Protein AF-A0A4Q5GC17-F1 (afdb_monomer)

Solvent-accessible surface area (backbone atoms only — not comparable to full-atom values): 11900 Å² total; per-residue (Å²): 112,70,69,60,54,42,48,73,67,64,61,40,62,66,46,76,54,94,92,36,83,40,68,47,68,65,35,50,50,54,40,53,71,74,46,58,78,78,72,56,74,64,55,50,61,68,43,43,64,59,56,69,49,30,40,41,58,64,55,50,9,60,47,47,64,52,49,57,68,58,42,52,55,47,56,71,29,81,92,48,32,84,40,61,46,78,46,74,57,70,86,38,70,27,33,32,49,64,24,53,48,48,44,46,74,74,45,90,86,61,56,71,25,78,70,68,78,35,68,57,52,74,68,38,83,51,59,68,59,34,51,51,46,38,54,51,32,71,74,65,73,43,70,88,76,51,57,56,82,66,28,30,26,61,67,54,50,14,60,75,69,72,45,54,53,69,57,49,50,56,39,46,77,68,61,64,37,59,74,47,77,60,86,97,42,68,34,32,40,32,68,50,44,52,56,43,49,52,54,52,53,52,58,58,73,77,108

Mean predicted aligned error: 12.24 Å

Nearest PDB structures (foldseek):
  2zhh-assembly1_A-2  TM=7.748E-01  e=1.350E-01  Escherichia coli K-12
  1r22-assembly1_B  TM=4.562E-01  e=2.491E-01  Synechococcus elongatus PCC 7942 = FACHB-805
  6cda-assembly1_A-2  TM=4.725E-01  e=3.825E-01  Staphylococcus aureus
  6cdb-assembly1_A  TM=4.680E-01  e=4.596E-01  Staphylococcus aureus
  2m30-assembly1_A  TM=4.559E-01  e=8.479E-01  Staphylococcus aureus

Structure (mmCIF, N/CA/C/O backbone):
data_AF-A0A4Q5GC17-F1
#
_entry.id   AF-A0A4Q5GC17-F1
#
loop_
_atom_site.group_PDB
_atom_site.id
_atom_site.type_symbol
_atom_site.label_atom_id
_atom_site.label_alt_id
_atom_site.label_comp_id
_atom_site.label_asym_id
_atom_site.label_entity_id
_atom_site.label_seq_id
_atom_site.pdbx_PDB_ins_code
_atom_site.Cartn_x
_atom_site.Cartn_y
_atom_site.Cartn_z
_atom_site.occupancy
_atom_site.B_iso_or_equiv
_atom_site.auth_seq_id
_atom_site.auth_comp_id
_atom_site.auth_asym_id
_atom_site.auth_atom_id
_atom_site.pdbx_PDB_model_num
ATOM 1 N N . TYR A 1 1 ? 5.614 10.300 22.599 1.00 58.38 1 TYR A N 1
ATOM 2 C CA . TYR A 1 1 ? 4.345 11.054 22.656 1.00 58.38 1 TYR A CA 1
ATOM 3 C C . TYR A 1 1 ? 3.173 10.197 23.138 1.00 58.38 1 TYR A C 1
ATOM 5 O O . TYR A 1 1 ? 2.624 10.509 24.181 1.00 58.38 1 TYR A O 1
ATOM 13 N N . LEU A 1 2 ? 2.895 9.044 22.521 1.00 68.81 2 LEU A N 1
ATOM 14 C CA . LEU A 1 2 ? 1.735 8.189 22.832 1.00 68.81 2 LEU A CA 1
ATOM 15 C C . LEU A 1 2 ? 1.511 7.799 24.316 1.00 68.81 2 LEU A C 1
ATOM 17 O O . LEU A 1 2 ? 0.394 7.891 24.810 1.00 68.81 2 LEU A O 1
ATOM 21 N N . VAL A 1 3 ? 2.552 7.368 25.042 1.00 70.50 3 VAL A N 1
ATOM 22 C CA . VAL A 1 3 ? 2.417 6.948 26.458 1.00 70.50 3 VAL A CA 1
ATOM 23 C C . VAL A 1 3 ? 2.031 8.124 27.362 1.00 70.50 3 VAL A C 1
ATOM 25 O O . VAL A 1 3 ? 1.212 7.971 28.264 1.00 70.50 3 VAL A O 1
ATOM 28 N N . TYR A 1 4 ? 2.563 9.317 27.084 1.00 72.88 4 TYR A N 1
ATOM 29 C CA . TYR A 1 4 ? 2.205 10.532 27.816 1.00 72.88 4 TYR A CA 1
ATOM 30 C C . TYR A 1 4 ? 0.756 10.954 27.549 1.00 72.88 4 TYR A C 1
ATOM 32 O O . TYR A 1 4 ? 0.091 11.417 28.472 1.00 72.88 4 TYR A O 1
ATOM 40 N N . ASP A 1 5 ? 0.239 10.737 26.335 1.00 78.88 5 ASP A N 1
ATOM 41 C CA . ASP A 1 5 ? -1.164 11.023 26.007 1.00 78.88 5 ASP A CA 1
ATOM 42 C C . ASP A 1 5 ? -2.132 10.102 26.762 1.00 78.88 5 ASP A C 1
ATOM 44 O O . ASP A 1 5 ? -3.177 10.554 27.229 1.00 78.88 5 ASP A O 1
ATOM 48 N N . LEU A 1 6 ? -1.781 8.822 26.924 1.00 76.56 6 LEU A N 1
ATOM 49 C CA . LEU A 1 6 ? -2.577 7.856 27.692 1.00 76.56 6 LEU A CA 1
ATOM 50 C C . LEU A 1 6 ? -2.613 8.210 29.185 1.00 76.56 6 LEU A C 1
ATOM 52 O O . LEU A 1 6 ? -3.671 8.153 29.814 1.00 76.56 6 LEU A O 1
ATOM 56 N N .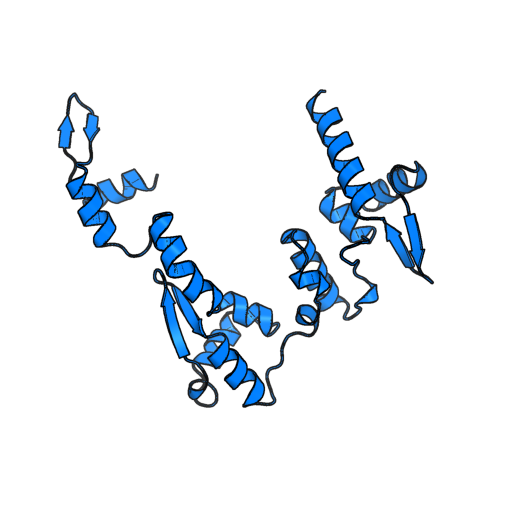 LEU A 1 7 ? -1.473 8.643 29.729 1.00 73.69 7 LEU A N 1
ATOM 57 C CA . LEU A 1 7 ? -1.367 9.131 31.105 1.00 73.69 7 LEU A CA 1
ATOM 58 C C . LEU A 1 7 ? -2.128 10.445 31.313 1.00 73.69 7 LEU A C 1
ATOM 60 O O . LEU A 1 7 ? -2.802 10.600 32.324 1.00 73.69 7 LEU A O 1
ATOM 64 N N . LYS A 1 8 ? -2.079 11.377 30.351 1.00 74.81 8 LYS A N 1
ATOM 65 C CA . LYS A 1 8 ? -2.829 12.644 30.412 1.00 74.81 8 LYS A CA 1
ATOM 66 C C . LYS A 1 8 ? -4.344 12.424 30.397 1.00 74.81 8 LYS A C 1
ATOM 68 O O . LYS A 1 8 ? -5.082 13.216 30.971 1.00 74.81 8 LYS A O 1
ATOM 73 N N . LYS A 1 9 ? -4.805 11.350 29.751 1.00 80.81 9 LYS A N 1
ATOM 74 C CA . LYS A 1 9 ? -6.213 10.933 29.727 1.00 80.81 9 LYS A CA 1
ATOM 75 C C . LYS A 1 9 ? -6.633 10.117 30.960 1.00 80.81 9 LYS A C 1
ATOM 77 O O . LYS A 1 9 ? -7.751 9.614 30.964 1.00 80.81 9 LYS A O 1
ATOM 82 N N . ASN A 1 10 ? -5.764 9.962 31.969 1.00 68.25 10 ASN A N 1
ATOM 83 C CA . ASN A 1 10 ? -5.989 9.148 33.173 1.00 68.25 10 ASN A CA 1
ATOM 84 C C . ASN A 1 10 ? -6.462 7.712 32.871 1.00 68.25 10 ASN A C 1
ATOM 86 O O . ASN A 1 10 ? -7.218 7.125 33.636 1.00 68.25 10 ASN A O 1
ATOM 90 N N . GLN A 1 11 ? -6.021 7.132 31.749 1.00 73.88 11 GLN A N 1
ATOM 91 C CA . GLN A 1 11 ? -6.415 5.771 31.363 1.00 73.88 11 GLN A CA 1
ATOM 92 C C . GLN A 1 11 ? -5.598 4.679 32.070 1.00 73.88 11 GLN A C 1
ATOM 94 O O . GLN A 1 11 ? -5.931 3.503 31.963 1.00 73.88 11 GLN A O 1
ATOM 99 N N . MET A 1 12 ? -4.521 5.063 32.757 1.00 81.00 12 MET A N 1
AT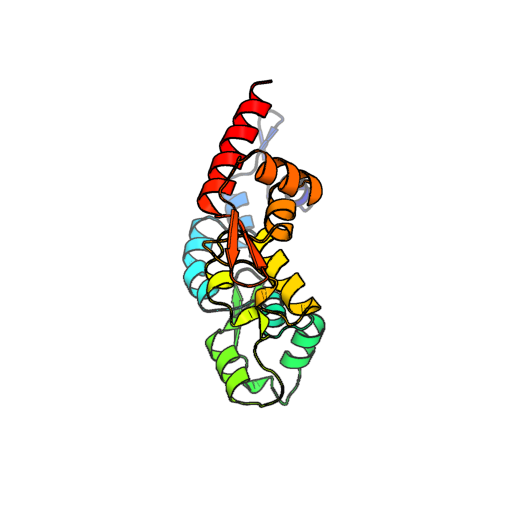OM 100 C CA . MET A 1 12 ? -3.663 4.187 33.550 1.00 81.00 12 MET A CA 1
ATOM 101 C C . MET A 1 12 ? -3.314 4.899 34.852 1.00 81.00 12 MET A C 1
ATOM 103 O O . MET A 1 12 ? -2.818 6.027 34.827 1.00 81.00 12 MET A O 1
ATOM 107 N N . GLU A 1 13 ? -3.530 4.227 35.978 1.00 81.69 13 GLU A N 1
ATOM 108 C CA . GLU A 1 13 ? -3.031 4.681 37.271 1.00 81.69 13 GLU A CA 1
ATOM 109 C C . GLU A 1 13 ? -1.504 4.695 37.251 1.00 81.69 13 GLU A C 1
ATOM 111 O O . GLU A 1 13 ? -0.867 3.727 36.820 1.00 81.69 13 GLU A O 1
ATOM 116 N N . ALA A 1 14 ? -0.926 5.804 37.703 1.00 84.00 14 ALA A N 1
ATOM 117 C CA . ALA A 1 14 ? 0.508 5.989 37.810 1.00 84.00 14 ALA A CA 1
ATOM 118 C C . ALA A 1 14 ? 0.869 6.359 39.248 1.00 84.00 14 ALA A C 1
ATOM 120 O O . ALA A 1 14 ? 0.207 7.183 39.874 1.00 84.00 14 ALA A O 1
ATOM 121 N N . VAL A 1 15 ? 1.951 5.771 39.745 1.00 86.75 15 VAL A N 1
ATOM 122 C CA . VAL A 1 15 ? 2.496 6.008 41.082 1.00 86.75 15 VAL A CA 1
ATOM 123 C C . VAL A 1 15 ? 3.786 6.805 40.939 1.00 86.75 15 VAL A C 1
ATOM 125 O O . VAL A 1 15 ? 4.563 6.577 40.010 1.00 86.75 15 VAL A O 1
ATOM 128 N N . ILE A 1 16 ? 4.024 7.756 41.837 1.00 86.12 16 ILE A N 1
ATOM 129 C CA . ILE A 1 16 ? 5.292 8.485 41.894 1.00 86.12 16 ILE A CA 1
ATOM 130 C C . ILE A 1 16 ? 6.208 7.749 42.871 1.00 86.12 16 ILE A C 1
ATOM 132 O O . ILE A 1 16 ? 5.862 7.597 44.038 1.00 86.12 16 ILE A O 1
ATOM 136 N N . VAL A 1 17 ? 7.364 7.296 42.388 1.00 86.44 17 VAL A N 1
ATOM 137 C CA . VAL A 1 17 ? 8.414 6.657 43.193 1.00 86.44 17 VAL A CA 1
ATOM 138 C C . VAL A 1 17 ? 9.726 7.366 42.880 1.00 86.44 17 VAL A C 1
ATOM 140 O O . VAL A 1 17 ? 10.094 7.474 41.709 1.00 86.44 17 VAL A O 1
ATOM 143 N N . ASP A 1 18 ? 10.395 7.892 43.906 1.00 84.56 18 ASP A N 1
ATOM 144 C CA . ASP A 1 18 ? 11.668 8.621 43.798 1.00 84.56 18 ASP A CA 1
ATOM 145 C C . ASP A 1 18 ? 11.655 9.746 42.751 1.00 84.56 18 ASP A C 1
ATOM 147 O O . ASP A 1 18 ? 12.547 9.848 41.916 1.00 84.56 18 ASP A O 1
ATOM 151 N N . TYR A 1 19 ? 10.617 10.590 42.758 1.00 86.44 19 TYR A N 1
ATOM 152 C CA . TYR A 1 19 ? 10.406 11.674 41.779 1.00 86.44 19 TYR A CA 1
ATOM 153 C C . TYR A 1 19 ? 10.125 11.217 40.335 1.00 86.44 19 TYR A C 1
ATOM 155 O O . TYR A 1 19 ? 9.913 12.052 39.454 1.00 86.44 19 TYR A O 1
ATOM 163 N N . TRP A 1 20 ? 10.026 9.911 40.076 1.00 84.19 20 TRP A N 1
ATOM 164 C CA . TRP A 1 20 ? 9.658 9.372 38.770 1.00 84.19 20 TRP A CA 1
ATOM 165 C C . TRP A 1 20 ? 8.220 8.854 38.750 1.00 84.19 20 TRP A C 1
ATOM 167 O O . TRP A 1 20 ? 7.809 8.074 39.607 1.00 84.19 20 TRP A O 1
ATOM 177 N N . LYS A 1 21 ? 7.460 9.199 37.703 1.00 85.56 21 LYS A N 1
ATOM 178 C CA . LYS A 1 21 ? 6.174 8.541 37.422 1.00 85.56 21 LYS A CA 1
ATOM 179 C C . LYS A 1 21 ? 6.422 7.120 36.910 1.00 85.56 21 LYS A C 1
ATOM 181 O O . LYS A 1 21 ? 7.128 6.921 35.919 1.00 85.56 21 LYS A O 1
ATOM 186 N N . ARG A 1 22 ? 5.825 6.136 37.574 1.00 87.19 22 ARG A N 1
ATOM 187 C CA . ARG A 1 22 ? 5.845 4.709 37.236 1.00 87.19 22 ARG A CA 1
ATOM 188 C C . ARG A 1 22 ? 4.417 4.227 36.995 1.00 87.19 22 ARG A C 1
ATOM 190 O O . ARG A 1 22 ? 3.487 4.705 37.632 1.00 87.19 22 ARG A O 1
ATOM 197 N N . ILE A 1 23 ? 4.244 3.273 36.085 1.00 86.75 23 ILE A N 1
ATOM 198 C CA . ILE A 1 23 ? 2.953 2.624 35.828 1.00 86.75 23 ILE A CA 1
ATOM 199 C C . ILE A 1 23 ? 3.035 1.216 36.424 1.00 86.75 23 ILE A C 1
ATOM 201 O O . ILE A 1 23 ? 3.891 0.441 35.984 1.00 86.75 23 ILE A O 1
ATOM 205 N N . PRO A 1 24 ? 2.202 0.868 37.420 1.00 91.00 24 PRO A N 1
ATOM 206 C CA . PRO A 1 24 ? 2.130 -0.494 37.929 1.00 91.00 24 PRO A CA 1
ATOM 207 C C . PRO A 1 24 ? 1.798 -1.484 36.811 1.00 91.00 24 PRO A C 1
ATOM 209 O O . PRO A 1 24 ? 1.000 -1.188 35.918 1.00 91.00 24 PRO A O 1
ATOM 212 N N . LYS A 1 25 ? 2.380 -2.688 36.870 1.00 89.38 25 LYS A N 1
ATOM 213 C CA . LYS A 1 25 ? 2.138 -3.724 35.852 1.00 89.38 25 LYS A CA 1
ATOM 214 C C . LYS A 1 25 ? 0.651 -4.060 35.731 1.00 89.38 25 LYS A C 1
ATOM 216 O O . LYS A 1 25 ? 0.163 -4.219 34.621 1.00 89.38 25 LYS A O 1
ATOM 221 N N . GLU A 1 26 ? -0.067 -4.120 36.847 1.00 89.00 26 GLU A N 1
ATOM 222 C CA . GLU A 1 26 ? -1.507 -4.404 36.870 1.00 89.00 26 GLU A CA 1
ATOM 223 C C . GLU A 1 26 ? -2.326 -3.307 36.186 1.00 89.00 26 GLU A C 1
ATOM 225 O O . GLU A 1 26 ? -3.149 -3.609 35.328 1.00 89.00 26 GLU A O 1
ATOM 230 N N . SER A 1 27 ? -2.029 -2.036 36.480 1.00 88.06 27 SER A N 1
ATOM 231 C CA . SER A 1 27 ? -2.635 -0.873 35.814 1.00 88.06 27 SER A CA 1
ATOM 232 C C . SER A 1 27 ? -2.434 -0.934 34.295 1.00 88.06 27 SER A C 1
ATOM 234 O O . SER A 1 27 ? -3.392 -0.818 33.529 1.00 88.06 27 SER A O 1
ATOM 236 N N . PHE A 1 28 ? -1.208 -1.236 33.849 1.00 87.00 28 PHE A N 1
ATOM 237 C CA . PHE A 1 28 ? -0.923 -1.436 32.429 1.00 87.00 28 PHE A CA 1
ATOM 238 C C . PHE A 1 28 ? -1.716 -2.605 31.832 1.00 87.00 28 PHE A C 1
ATOM 240 O O . PHE A 1 28 ? -2.263 -2.468 30.744 1.00 87.00 28 PHE A O 1
ATOM 247 N N . GLN A 1 29 ? -1.800 -3.747 32.519 1.00 86.88 29 GLN A N 1
ATOM 248 C CA . GLN A 1 29 ? -2.530 -4.919 32.025 1.00 86.88 29 GLN A CA 1
ATOM 249 C C . GLN A 1 29 ? -4.041 -4.680 31.955 1.00 86.88 29 GLN A C 1
ATOM 251 O O . GLN A 1 29 ? -4.682 -5.105 30.997 1.00 86.88 29 GLN A O 1
ATOM 256 N N . ASN A 1 30 ? -4.613 -3.970 32.926 1.00 89.00 30 ASN A N 1
ATOM 257 C CA . ASN A 1 30 ? -6.027 -3.598 32.924 1.00 89.00 30 ASN A CA 1
ATOM 258 C C . ASN A 1 30 ? -6.343 -2.650 31.766 1.00 89.00 30 ASN A C 1
ATOM 260 O O . ASN A 1 30 ? -7.293 -2.885 31.021 1.00 89.00 30 ASN A O 1
ATOM 2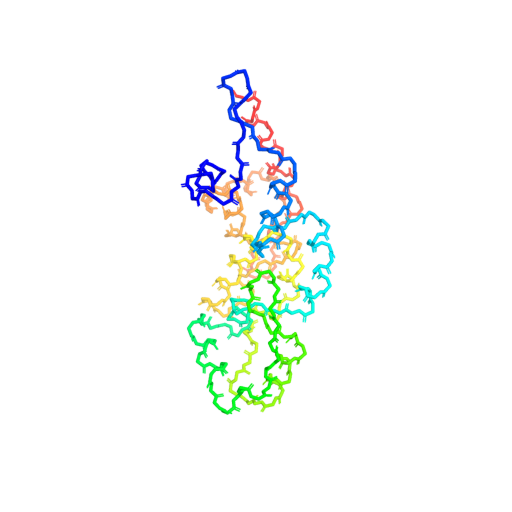64 N N . TRP A 1 31 ? -5.500 -1.635 31.559 1.00 88.12 31 TRP A N 1
ATOM 265 C CA . TRP A 1 31 ? -5.591 -0.770 30.387 1.00 88.12 31 TRP A CA 1
ATOM 266 C C . TRP A 1 31 ? -5.415 -1.550 29.080 1.00 88.12 31 TRP A C 1
ATOM 268 O O . TRP A 1 31 ? -6.156 -1.344 28.126 1.00 88.12 31 TRP A O 1
ATOM 278 N N . TYR A 1 32 ? -4.462 -2.480 29.030 1.00 87.06 32 TYR A N 1
ATOM 279 C CA . TYR A 1 32 ? -4.203 -3.277 27.838 1.00 87.06 32 TYR A CA 1
ATOM 280 C C . TYR A 1 32 ? -5.392 -4.173 27.470 1.00 87.06 32 TYR A C 1
ATOM 282 O O . TYR A 1 32 ? -5.697 -4.309 26.289 1.00 87.06 32 TYR A O 1
ATOM 290 N N . LYS A 1 33 ? -6.083 -4.748 28.461 1.00 85.50 33 LYS A N 1
ATOM 291 C CA . LYS A 1 33 ? -7.290 -5.567 28.266 1.00 85.50 33 LYS A CA 1
ATOM 292 C C . LYS A 1 33 ? -8.528 -4.751 27.891 1.00 85.50 33 LYS A C 1
ATOM 294 O O . LYS A 1 33 ? -9.440 -5.303 27.286 1.00 85.50 33 LYS A O 1
ATOM 299 N N . SER A 1 34 ? -8.587 -3.469 28.258 1.00 84.88 34 SER A N 1
ATOM 300 C CA . SER A 1 34 ? -9.734 -2.601 27.951 1.00 84.88 34 SER A CA 1
ATOM 301 C C . SER A 1 34 ? -9.677 -1.978 26.554 1.00 84.88 34 SER A C 1
ATOM 303 O O . SER A 1 34 ? -10.658 -1.388 26.103 1.00 84.88 34 SER A O 1
ATOM 305 N N . GLN A 1 35 ? -8.546 -2.114 25.860 1.00 83.44 35 GLN A N 1
ATOM 306 C CA . GLN A 1 35 ? -8.323 -1.583 24.519 1.00 83.44 35 GLN A CA 1
ATOM 307 C C . GLN A 1 35 ? -8.205 -2.719 23.488 1.00 83.44 35 GLN A C 1
ATOM 309 O O . GLN A 1 35 ? -7.752 -3.814 23.805 1.00 83.44 35 GLN A O 1
ATOM 314 N N . SER A 1 36 ? -8.551 -2.441 22.230 1.00 78.75 36 SER A N 1
ATOM 315 C CA . SER A 1 36 ? -8.463 -3.405 21.114 1.00 78.75 36 SER A CA 1
ATOM 316 C C . SER A 1 36 ? -7.507 -2.990 19.985 1.00 78.75 36 SER A C 1
ATOM 318 O O . SER A 1 36 ? -7.373 -3.682 18.972 1.00 78.75 36 SER A O 1
ATOM 320 N N . ARG A 1 37 ? -6.805 -1.869 20.158 1.00 81.69 37 ARG A N 1
ATOM 321 C CA . ARG A 1 37 ? -5.899 -1.252 19.182 1.00 81.69 37 ARG A CA 1
ATOM 322 C C . ARG A 1 37 ? -4.475 -1.814 19.224 1.00 81.69 37 ARG A C 1
ATOM 324 O O . ARG A 1 37 ? -3.880 -2.096 18.182 1.00 81.69 37 ARG A O 1
ATOM 331 N N . TYR A 1 38 ? -3.881 -1.881 20.409 1.00 83.00 38 TYR A N 1
ATOM 332 C CA . TYR A 1 38 ? -2.524 -2.360 20.640 1.00 83.00 38 TYR A CA 1
ATOM 333 C C . TYR A 1 38 ? -2.543 -3.870 20.819 1.00 83.00 38 TYR A C 1
ATOM 335 O O . TYR A 1 38 ? -3.389 -4.413 21.521 1.00 83.00 38 TYR A O 1
ATOM 343 N N . ARG A 1 39 ? -1.597 -4.532 20.154 1.00 85.06 39 ARG A N 1
ATOM 344 C CA . ARG A 1 39 ? -1.497 -5.988 20.085 1.00 85.06 39 ARG A CA 1
ATOM 345 C C . ARG A 1 39 ? -0.073 -6.431 20.360 1.00 85.06 39 ARG A C 1
ATOM 347 O O . ARG A 1 39 ? 0.860 -5.867 19.772 1.00 85.06 39 ARG A O 1
ATOM 354 N N . THR A 1 40 ? 0.083 -7.457 21.187 1.00 87.00 40 THR A N 1
ATOM 355 C CA . THR A 1 40 ? 1.356 -8.144 21.394 1.00 87.00 40 THR A CA 1
ATOM 356 C C . THR A 1 40 ? 1.727 -8.962 20.154 1.00 87.00 40 THR A C 1
ATOM 358 O O . THR A 1 40 ? 0.952 -9.094 19.202 1.00 87.00 40 THR A O 1
ATOM 361 N N . LYS A 1 41 ? 2.942 -9.523 20.136 1.00 87.88 41 LYS A N 1
ATOM 362 C CA . LYS A 1 41 ? 3.341 -10.473 19.085 1.00 87.88 41 LYS A CA 1
ATOM 363 C C . LYS A 1 41 ? 2.471 -11.736 19.102 1.00 87.88 41 LYS A C 1
ATOM 365 O O . LYS A 1 41 ? 2.199 -12.290 18.042 1.00 87.88 41 LYS A O 1
ATOM 370 N N . GLU A 1 42 ? 2.024 -12.156 20.281 1.00 86.56 42 GLU A N 1
ATOM 371 C CA . GLU A 1 42 ? 1.184 -13.340 20.474 1.00 86.56 42 GLU A CA 1
ATOM 372 C C . GLU A 1 42 ? -0.228 -13.112 19.930 1.00 86.56 42 GLU A C 1
ATOM 374 O O . GLU A 1 42 ? -0.709 -13.931 19.149 1.00 86.56 42 GLU A O 1
ATOM 379 N N . ASP A 1 43 ? -0.832 -11.955 20.223 1.00 86.38 43 ASP A N 1
ATOM 380 C CA . ASP A 1 43 ? -2.150 -11.580 19.687 1.00 86.38 43 ASP A CA 1
ATOM 381 C C . ASP A 1 43 ? -2.142 -11.571 18.155 1.00 86.38 43 ASP A C 1
ATOM 383 O O . ASP A 1 43 ? -3.019 -12.137 17.508 1.00 86.38 43 ASP A O 1
ATOM 387 N N . ARG A 1 44 ? -1.087 -11.008 17.551 1.00 86.81 44 ARG A N 1
ATOM 388 C CA . ARG A 1 44 ? -0.926 -11.014 16.088 1.00 86.81 44 ARG A CA 1
ATOM 389 C C . ARG A 1 44 ? -0.780 -12.422 15.523 1.00 86.81 44 ARG A C 1
ATOM 391 O O . ARG A 1 44 ? -1.293 -12.686 14.444 1.00 86.81 44 ARG A O 1
ATOM 398 N N . LYS A 1 45 ? -0.078 -13.319 16.223 1.00 89.56 45 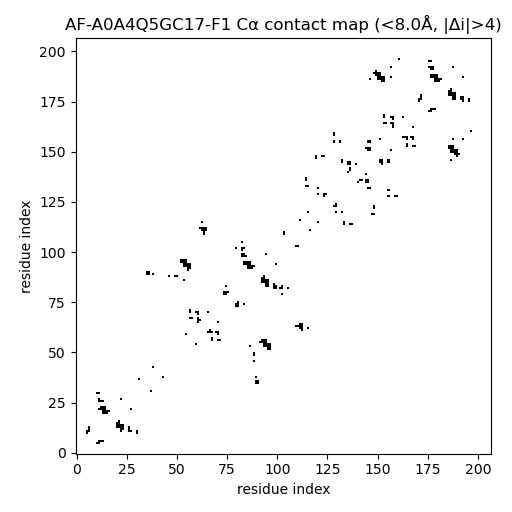LYS A N 1
ATOM 399 C CA . LYS A 1 45 ? 0.096 -14.711 15.787 1.00 89.56 45 LYS A CA 1
ATOM 400 C C . LYS A 1 45 ? -1.225 -15.479 15.845 1.00 89.56 45 LYS A C 1
ATOM 402 O O . LYS A 1 45 ? -1.486 -16.282 14.958 1.00 89.56 45 LYS A O 1
ATOM 407 N N . LYS A 1 46 ? -2.056 -15.204 16.854 1.00 87.50 46 LYS A N 1
ATOM 408 C CA . LYS A 1 46 ? -3.407 -15.762 16.971 1.00 87.50 46 LYS A CA 1
ATOM 409 C C . LYS A 1 46 ? -4.310 -15.274 15.838 1.00 87.50 46 LYS A C 1
ATOM 411 O O . LYS A 1 46 ? -4.985 -16.080 15.205 1.00 87.50 46 LYS A O 1
ATOM 416 N N . ASP A 1 47 ? -4.273 -13.974 15.556 1.00 88.81 47 ASP A N 1
ATOM 417 C CA . ASP A 1 47 ? -5.095 -13.369 14.508 1.00 88.81 47 ASP A CA 1
ATOM 418 C C . ASP A 1 47 ? -4.612 -13.731 13.096 1.00 88.81 47 ASP A C 1
ATOM 420 O O . ASP A 1 47 ? -5.408 -13.680 12.166 1.00 88.81 47 ASP A O 1
ATOM 424 N N . ALA A 1 48 ? -3.341 -14.111 12.911 1.00 89.00 48 ALA A N 1
ATOM 425 C CA . ALA A 1 48 ? -2.716 -14.297 11.598 1.00 89.00 48 ALA A CA 1
ATOM 426 C C . ALA A 1 48 ? -3.504 -15.216 10.652 1.00 89.00 48 ALA A C 1
ATOM 428 O O . ALA A 1 48 ? -3.635 -14.897 9.474 1.00 89.00 48 ALA A O 1
ATOM 429 N N . LEU A 1 49 ? -4.069 -16.317 11.162 1.00 87.94 49 LEU A N 1
ATOM 430 C CA . LEU A 1 49 ? -4.884 -17.233 10.354 1.00 87.94 49 LEU A CA 1
ATOM 431 C C . LEU A 1 49 ? -6.174 -16.562 9.857 1.00 87.94 49 LEU A C 1
ATOM 433 O O . LEU A 1 49 ? -6.555 -16.723 8.701 1.00 87.94 49 LEU A O 1
ATOM 437 N N . LEU A 1 50 ? -6.827 -15.768 10.710 1.00 88.88 50 LEU A N 1
ATOM 438 C CA . LEU A 1 50 ? -8.018 -15.002 10.339 1.00 88.88 50 LEU A CA 1
ATOM 439 C C . LEU A 1 50 ? -7.661 -13.832 9.416 1.00 88.88 50 LEU A C 1
ATOM 441 O O . LEU A 1 50 ? -8.406 -13.523 8.489 1.00 88.88 50 LEU A O 1
ATOM 445 N N . GLU A 1 51 ? -6.523 -13.175 9.650 1.00 90.62 51 GLU A N 1
ATOM 446 C CA . GLU A 1 51 ? -6.024 -12.108 8.787 1.00 90.62 51 GLU A CA 1
ATOM 447 C C . GLU A 1 51 ? -5.691 -12.627 7.384 1.00 90.62 51 GLU A C 1
ATOM 449 O O . GLU A 1 51 ? -5.963 -11.915 6.422 1.00 90.62 51 GLU A O 1
ATOM 454 N N . ASP A 1 52 ? -5.164 -13.848 7.256 1.00 89.19 52 ASP A N 1
ATOM 455 C CA . ASP A 1 52 ? -4.922 -14.474 5.957 1.00 89.19 52 ASP A CA 1
ATOM 456 C C . ASP A 1 52 ? -6.217 -14.978 5.304 1.00 89.19 52 ASP A C 1
ATOM 458 O O . ASP A 1 52 ? -6.384 -14.865 4.097 1.00 89.19 52 ASP A O 1
ATOM 462 N N . ALA A 1 53 ? -7.204 -15.448 6.066 1.00 91.19 53 ALA A N 1
ATOM 463 C CA . ALA A 1 53 ? -8.499 -15.852 5.508 1.00 91.19 53 ALA A CA 1
ATOM 464 C C . ALA A 1 53 ? -9.399 -14.668 5.085 1.00 91.19 53 ALA A C 1
ATOM 466 O O . ALA A 1 53 ? -10.455 -14.870 4.475 1.00 91.19 53 ALA A O 1
ATOM 467 N N . THR A 1 54 ? -9.016 -13.425 5.395 1.00 94.94 54 THR A N 1
ATOM 468 C CA . THR A 1 54 ? -9.837 -12.226 5.178 1.00 94.94 54 THR A CA 1
ATOM 469 C C . THR A 1 54 ? -9.101 -11.151 4.384 1.00 94.94 54 THR A C 1
ATOM 471 O O . THR A 1 54 ? -7.878 -11.115 4.316 1.00 94.94 54 THR A O 1
ATOM 474 N N . ILE A 1 55 ? -9.853 -10.232 3.784 1.00 93.06 55 ILE A N 1
ATOM 475 C CA . ILE A 1 55 ? -9.316 -9.048 3.111 1.00 93.06 55 ILE A CA 1
ATOM 476 C C . ILE A 1 55 ? -9.941 -7.781 3.688 1.00 93.06 55 ILE A C 1
ATOM 478 O O . ILE A 1 55 ? -11.093 -7.737 4.126 1.00 93.06 55 ILE A O 1
ATOM 482 N N . THR A 1 56 ? -9.146 -6.726 3.731 1.00 94.19 56 THR A N 1
ATOM 483 C CA . THR A 1 56 ? -9.556 -5.390 4.148 1.00 94.19 56 THR A CA 1
ATOM 484 C C . THR A 1 56 ? -10.241 -4.650 2.996 1.00 94.19 56 THR A C 1
ATOM 486 O O . THR A 1 56 ? -10.092 -4.991 1.825 1.00 94.19 56 THR A O 1
ATOM 489 N N . MET A 1 57 ? -10.981 -3.584 3.308 1.00 92.88 57 MET A N 1
ATOM 490 C CA . MET A 1 57 ? -11.650 -2.769 2.279 1.00 92.88 57 MET A CA 1
ATOM 491 C C . MET A 1 57 ? -10.665 -2.132 1.278 1.00 92.88 57 MET A C 1
ATOM 493 O O . MET A 1 57 ? -10.971 -2.104 0.088 1.00 92.88 57 MET A O 1
ATOM 497 N N . PRO A 1 58 ? -9.480 -1.637 1.701 1.00 88.88 58 PRO A N 1
ATOM 498 C CA . PRO A 1 58 ? -8.452 -1.191 0.761 1.00 88.88 58 PRO A CA 1
ATOM 499 C C . PRO A 1 58 ? -7.925 -2.309 -0.147 1.00 88.88 58 PRO A C 1
ATOM 501 O O . PRO A 1 58 ? -7.743 -2.070 -1.335 1.00 88.88 58 PRO A O 1
ATOM 504 N N . GLU A 1 59 ? -7.721 -3.520 0.379 1.00 85.56 59 GLU A N 1
ATOM 505 C CA . GLU A 1 59 ? -7.299 -4.670 -0.435 1.00 85.56 59 GLU A CA 1
ATOM 506 C C . GLU A 1 59 ? -8.378 -5.050 -1.449 1.00 85.56 59 GLU A C 1
ATOM 508 O O . GLU A 1 59 ? -8.064 -5.254 -2.613 1.00 85.56 59 GLU A O 1
ATOM 513 N N . MET A 1 60 ? -9.656 -5.051 -1.060 1.00 89.81 60 MET A N 1
ATOM 514 C CA . MET A 1 60 ? -10.766 -5.251 -1.999 1.00 89.81 60 MET A CA 1
ATOM 515 C C . MET A 1 60 ? -10.781 -4.184 -3.103 1.00 89.81 60 MET A C 1
ATOM 517 O O . MET A 1 60 ? -10.967 -4.512 -4.273 1.00 89.81 60 MET A O 1
ATOM 521 N N . ALA A 1 61 ? -10.555 -2.913 -2.754 1.00 85.31 61 ALA A N 1
ATOM 522 C CA . ALA A 1 61 ? -10.493 -1.825 -3.731 1.00 85.31 61 ALA A CA 1
ATOM 523 C C . ALA A 1 61 ? -9.370 -2.065 -4.746 1.00 85.31 61 ALA A C 1
ATOM 525 O O . ALA A 1 61 ? -9.574 -1.925 -5.949 1.00 85.31 61 ALA A O 1
ATOM 526 N N . GLN A 1 62 ? -8.210 -2.499 -4.254 1.00 79.31 62 GLN A N 1
ATOM 527 C CA . GLN A 1 62 ? -7.071 -2.865 -5.082 1.00 79.31 62 GLN A CA 1
ATOM 528 C C . GLN A 1 62 ? -7.356 -4.096 -5.955 1.00 79.31 62 GLN A C 1
ATOM 530 O O . GLN A 1 62 ? -7.000 -4.099 -7.131 1.00 79.31 62 GLN A O 1
ATOM 535 N N . LEU A 1 63 ? -8.026 -5.118 -5.415 1.00 83.19 63 LEU A N 1
ATOM 536 C CA . LEU A 1 63 ? -8.391 -6.332 -6.150 1.00 83.19 63 LEU A CA 1
ATOM 537 C C . LEU A 1 63 ? -9.344 -6.040 -7.318 1.00 83.19 63 LEU A C 1
ATOM 539 O O . LEU A 1 63 ? -9.220 -6.640 -8.384 1.00 83.19 63 LEU A O 1
ATOM 543 N N . LEU A 1 64 ? -10.260 -5.092 -7.125 1.00 83.25 64 LEU A N 1
ATOM 544 C CA . LEU A 1 64 ? -11.247 -4.671 -8.121 1.00 83.25 64 LEU A CA 1
ATOM 545 C C . LEU A 1 64 ? -10.777 -3.514 -9.020 1.00 83.25 64 LEU A C 1
ATOM 547 O O . LEU A 1 64 ? -11.540 -3.084 -9.882 1.00 83.25 64 LEU A O 1
ATOM 551 N N . GLY A 1 65 ? -9.580 -2.960 -8.801 1.00 80.00 65 GLY A N 1
ATOM 552 C CA . GLY A 1 65 ? -9.086 -1.820 -9.583 1.00 80.00 65 GLY A CA 1
ATOM 553 C C . GLY A 1 65 ? -9.919 -0.549 -9.394 1.00 80.00 65 GLY A C 1
ATOM 554 O O . GLY A 1 65 ? -10.105 0.235 -10.322 1.00 80.00 65 GLY A O 1
ATOM 555 N N . THR A 1 66 ? -10.482 -0.354 -8.200 1.00 83.69 66 THR A N 1
ATOM 556 C CA . THR A 1 66 ? -11.432 0.725 -7.901 1.00 83.69 66 THR A CA 1
ATOM 557 C C . THR A 1 66 ? -11.026 1.534 -6.667 1.00 83.69 66 THR A C 1
ATOM 559 O O . THR A 1 66 ? -10.000 1.288 -6.033 1.00 83.69 66 THR A O 1
ATOM 562 N N . THR A 1 67 ? -11.814 2.551 -6.316 1.00 84.19 67 THR A N 1
ATOM 563 C CA . THR A 1 67 ? -11.558 3.393 -5.144 1.00 84.19 67 THR A CA 1
ATOM 564 C C . THR A 1 67 ? -12.149 2.785 -3.874 1.00 84.19 67 THR A C 1
ATOM 566 O O . THR A 1 67 ? -13.132 2.045 -3.891 1.00 84.19 67 THR A O 1
ATOM 569 N N . ARG A 1 68 ? -11.594 3.163 -2.717 1.00 85.88 68 ARG A N 1
ATOM 570 C CA . ARG A 1 68 ? -12.137 2.741 -1.417 1.00 85.88 68 ARG A CA 1
ATOM 571 C C . ARG A 1 68 ? -13.584 3.209 -1.205 1.00 85.88 68 ARG A C 1
ATOM 573 O O . ARG A 1 68 ? -14.351 2.500 -0.564 1.00 85.88 68 ARG A O 1
ATOM 580 N N . SER A 1 69 ? -13.966 4.375 -1.732 1.00 89.25 69 SER A N 1
ATOM 581 C CA . SER A 1 69 ? -15.353 4.854 -1.664 1.00 89.25 69 SER A CA 1
ATOM 582 C C . SER A 1 69 ? -16.300 3.963 -2.466 1.00 89.25 69 SER A C 1
ATOM 584 O O . SER A 1 69 ? -17.348 3.592 -1.948 1.00 89.25 69 SER A O 1
ATOM 586 N N . ALA A 1 70 ? -15.899 3.545 -3.671 1.00 86.62 70 ALA A N 1
ATOM 587 C CA . ALA A 1 70 ? -16.683 2.624 -4.489 1.00 86.62 70 ALA A CA 1
ATOM 588 C C . ALA A 1 70 ? -16.886 1.271 -3.795 1.00 86.62 70 ALA A C 1
ATOM 590 O O . ALA A 1 70 ? -17.973 0.708 -3.876 1.00 86.62 70 ALA A O 1
ATOM 591 N N . VAL A 1 71 ? -15.886 0.780 -3.054 1.00 93.00 71 VAL A N 1
ATOM 592 C CA . VAL A 1 71 ? -16.035 -0.436 -2.239 1.00 93.00 71 VAL A CA 1
ATOM 593 C C . VAL A 1 71 ? -17.141 -0.293 -1.199 1.00 93.00 71 VAL A C 1
ATOM 595 O O . VAL A 1 71 ? -17.990 -1.171 -1.120 1.00 93.00 71 VAL A O 1
ATOM 598 N N . TYR A 1 72 ? -17.198 0.806 -0.443 1.00 93.31 72 TYR A N 1
ATOM 599 C CA . TYR A 1 72 ? -18.297 1.004 0.513 1.00 93.31 72 TYR A CA 1
ATOM 600 C C . TYR A 1 72 ? -19.658 1.049 -0.185 1.00 93.31 72 TYR A C 1
ATOM 602 O O . TYR A 1 72 ? -20.595 0.406 0.272 1.00 93.31 72 TYR A O 1
ATOM 610 N N . THR A 1 73 ? -19.744 1.693 -1.351 1.00 94.38 73 THR A N 1
ATOM 611 C CA . THR A 1 73 ? -20.967 1.667 -2.163 1.00 94.38 73 THR A CA 1
ATOM 612 C C . THR A 1 73 ? -21.352 0.252 -2.603 1.00 94.38 73 THR A C 1
ATOM 614 O O . THR A 1 73 ? -22.537 -0.050 -2.646 1.00 94.38 73 THR A O 1
ATOM 617 N N . ILE A 1 74 ? -20.393 -0.625 -2.923 1.00 93.94 74 ILE A N 1
ATOM 618 C CA . ILE A 1 74 ? -20.663 -2.033 -3.266 1.00 93.94 74 ILE A CA 1
ATOM 619 C C . ILE A 1 74 ? -21.202 -2.791 -2.052 1.00 93.94 74 ILE A C 1
ATOM 621 O O . ILE A 1 74 ? -22.182 -3.521 -2.179 1.00 93.94 74 ILE A O 1
ATOM 625 N N . LEU A 1 75 ? -20.571 -2.611 -0.892 1.00 93.81 75 LEU A N 1
ATOM 626 C CA . LEU A 1 75 ? -20.913 -3.328 0.338 1.00 93.81 75 LEU A CA 1
ATOM 627 C C . LEU A 1 75 ? -22.287 -2.931 0.884 1.00 93.81 75 LEU A C 1
ATOM 629 O O . LEU A 1 75 ? -23.007 -3.789 1.388 1.00 93.81 75 LEU A O 1
ATOM 633 N N . ASP A 1 76 ? -22.656 -1.657 0.749 1.00 93.62 76 ASP A N 1
ATOM 634 C CA . ASP A 1 76 ? -23.949 -1.135 1.201 1.00 93.62 76 ASP A CA 1
ATOM 635 C C . ASP A 1 76 ? -25.061 -1.333 0.155 1.00 93.62 76 ASP A C 1
ATOM 637 O O . ASP A 1 76 ? -26.236 -1.101 0.440 1.00 93.62 76 ASP A O 1
ATOM 641 N N . ASN A 1 77 ? -24.726 -1.771 -1.065 1.00 93.44 77 ASN A N 1
ATOM 642 C CA . ASN A 1 77 ? -25.714 -1.996 -2.114 1.00 93.44 77 ASN A CA 1
ATOM 643 C C . ASN A 1 77 ? -26.546 -3.254 -1.806 1.00 93.44 77 ASN A C 1
ATOM 645 O O . ASN A 1 77 ? -25.977 -4.347 -1.795 1.00 93.44 77 ASN A O 1
ATOM 649 N N . PRO A 1 78 ? -27.886 -3.161 -1.676 1.00 93.88 78 PRO A N 1
ATOM 650 C CA . PRO A 1 78 ? -28.746 -4.317 -1.403 1.00 93.88 78 PRO A CA 1
ATOM 651 C C . PRO A 1 78 ? -28.599 -5.460 -2.418 1.00 93.88 78 PRO A C 1
ATOM 653 O O . PRO A 1 78 ? -28.799 -6.626 -2.084 1.00 93.88 78 PRO A O 1
ATOM 656 N N . LYS A 1 79 ? -28.208 -5.139 -3.659 1.00 93.50 79 LYS A N 1
ATOM 657 C CA . LYS A 1 79 ? -27.960 -6.132 -4.707 1.00 93.50 79 LYS A CA 1
ATOM 658 C C . LYS A 1 79 ? -26.763 -7.034 -4.402 1.00 93.50 79 LYS A C 1
ATOM 660 O O . LYS A 1 79 ? -26.751 -8.164 -4.868 1.00 93.50 79 LYS A O 1
ATOM 665 N N . TYR A 1 80 ? -25.759 -6.553 -3.672 1.00 93.44 80 TYR A N 1
ATOM 666 C CA . TYR A 1 80 ? -24.505 -7.284 -3.449 1.00 93.44 80 TYR A CA 1
ATOM 667 C C . TYR A 1 80 ? -24.208 -7.560 -1.976 1.00 93.44 80 TYR A C 1
ATOM 669 O O . TYR A 1 80 ? -23.414 -8.449 -1.683 1.00 93.44 80 TYR A O 1
ATOM 677 N N . SER A 1 81 ? -24.837 -6.832 -1.052 1.00 92.50 81 SER A N 1
ATOM 678 C CA . SER A 1 81 ? -24.573 -6.915 0.388 1.00 92.50 81 SER A CA 1
ATOM 679 C C . SER A 1 81 ? -24.692 -8.339 0.936 1.00 92.50 81 SER A C 1
ATOM 681 O O . SER A 1 81 ? -23.893 -8.736 1.777 1.00 92.50 81 SER A O 1
ATOM 683 N N . HIS A 1 82 ? -25.629 -9.128 0.403 1.00 94.12 82 HIS A N 1
ATOM 684 C CA . HIS A 1 82 ? -25.877 -10.511 0.808 1.00 94.12 82 HIS A CA 1
ATOM 685 C C . HIS A 1 82 ? -24.723 -11.479 0.503 1.00 94.12 82 HIS A C 1
ATOM 687 O O . HIS A 1 82 ? -24.673 -12.554 1.095 1.00 94.12 82 HIS A O 1
ATOM 693 N N . PHE A 1 83 ? -23.795 -11.129 -0.396 1.00 94.44 83 PHE A N 1
ATOM 694 C CA . PHE A 1 83 ? -22.627 -11.968 -0.660 1.00 94.44 83 PHE A CA 1
ATOM 695 C C . PHE A 1 83 ? -21.567 -11.867 0.433 1.00 94.44 83 PHE A C 1
ATOM 697 O O . PHE A 1 83 ? -20.788 -12.803 0.570 1.00 94.44 83 PHE A O 1
ATOM 704 N N . PHE A 1 84 ? -21.501 -10.749 1.167 1.00 95.31 84 PHE A N 1
ATOM 705 C CA . PHE A 1 84 ? -20.361 -10.408 2.015 1.00 95.31 84 PHE A CA 1
ATOM 706 C C . PHE A 1 84 ? -20.537 -10.858 3.465 1.00 95.31 84 PHE A C 1
ATOM 708 O O . PHE A 1 84 ? -21.514 -10.520 4.129 1.00 95.31 84 PHE A O 1
ATOM 715 N N . GLU A 1 85 ? -19.517 -11.534 3.988 1.00 95.38 85 GLU A N 1
ATOM 716 C CA . GLU A 1 85 ? -19.423 -11.910 5.395 1.00 95.38 85 GLU A CA 1
ATOM 717 C C . GLU A 1 85 ? -18.357 -11.052 6.074 1.00 95.38 85 GLU A C 1
ATOM 719 O O . GLU A 1 85 ? -17.199 -11.026 5.647 1.00 95.38 85 GLU A O 1
ATOM 724 N N . PHE A 1 86 ? -18.751 -10.337 7.128 1.00 94.12 86 PHE A N 1
ATOM 725 C CA . PHE A 1 86 ? -17.883 -9.389 7.818 1.00 94.12 86 PHE A CA 1
ATOM 726 C C . PHE A 1 86 ? -17.311 -9.965 9.108 1.00 94.12 86 PHE A C 1
ATOM 728 O O . PHE A 1 86 ? -18.036 -10.508 9.935 1.00 94.12 86 PHE A O 1
ATOM 735 N N . ILE A 1 87 ? -16.017 -9.733 9.322 1.00 93.69 87 ILE A N 1
ATOM 736 C CA . ILE A 1 87 ? -15.316 -10.056 10.567 1.00 93.69 87 ILE A CA 1
ATOM 737 C C . ILE A 1 87 ? -14.584 -8.805 11.046 1.00 93.69 87 ILE A C 1
ATOM 739 O O . ILE A 1 87 ? -14.044 -8.034 10.247 1.00 93.69 87 ILE A O 1
ATOM 743 N N . VAL A 1 88 ? -14.563 -8.584 12.358 1.00 91.69 88 VAL A N 1
ATOM 744 C CA . VAL A 1 88 ? -13.783 -7.509 12.976 1.00 91.69 88 VAL A CA 1
ATOM 745 C C . VAL A 1 88 ? -12.553 -8.117 13.636 1.00 91.69 88 VAL A C 1
ATOM 747 O O . VAL A 1 88 ? -12.675 -8.906 14.567 1.00 91.69 88 VAL A O 1
ATOM 750 N N . ILE A 1 89 ? -11.367 -7.730 13.165 1.00 88.75 89 ILE A N 1
ATOM 751 C CA . ILE A 1 89 ? -10.083 -8.124 13.759 1.00 88.75 89 ILE A CA 1
ATOM 752 C C . ILE A 1 89 ? -9.361 -6.852 14.178 1.00 88.75 89 ILE A C 1
ATOM 754 O O . ILE A 1 89 ? -9.086 -6.000 13.332 1.00 88.75 89 ILE A O 1
ATOM 758 N N . ALA A 1 90 ? -9.060 -6.711 15.470 1.00 86.12 90 ALA A N 1
ATOM 759 C CA . ALA A 1 90 ? -8.360 -5.543 16.013 1.00 86.12 90 ALA A CA 1
ATOM 760 C C . ALA A 1 90 ? -8.990 -4.201 15.574 1.00 86.12 90 ALA A C 1
ATOM 762 O O . ALA A 1 90 ? -8.318 -3.353 14.984 1.00 86.12 90 ALA A O 1
ATOM 763 N N . GLU A 1 91 ? -10.308 -4.057 15.779 1.00 85.50 91 GLU A N 1
ATOM 764 C CA . GLU A 1 91 ? -11.134 -2.897 15.374 1.00 85.50 91 GLU A CA 1
ATOM 765 C C . GLU A 1 91 ? -11.240 -2.661 13.855 1.00 85.50 91 GLU A C 1
ATOM 767 O O . GLU A 1 91 ? -11.869 -1.700 13.409 1.00 85.50 91 GLU A O 1
ATOM 772 N N . LYS A 1 92 ? -10.654 -3.528 13.021 1.00 88.06 92 LYS A N 1
ATOM 773 C CA . LYS A 1 92 ? -10.714 -3.399 11.564 1.00 88.06 92 LYS A CA 1
ATOM 774 C C . LYS A 1 92 ? -11.778 -4.318 10.992 1.00 88.06 92 LYS A C 1
ATOM 776 O O . LYS A 1 92 ? -11.679 -5.537 11.106 1.00 88.06 92 LYS A O 1
ATOM 781 N N . LYS A 1 93 ? -12.758 -3.721 10.312 1.00 91.00 93 LYS A N 1
ATOM 782 C CA . LYS A 1 93 ? -13.743 -4.442 9.499 1.00 91.00 93 LYS A CA 1
ATOM 783 C C . LYS A 1 93 ? -13.050 -5.066 8.282 1.00 91.00 93 LYS A C 1
ATOM 785 O O . LYS A 1 93 ? -12.396 -4.362 7.504 1.00 91.00 93 LYS A O 1
ATOM 790 N N . ARG A 1 94 ? -13.195 -6.378 8.131 1.00 94.69 94 ARG A N 1
ATOM 791 C CA . ARG A 1 94 ? -12.676 -7.197 7.029 1.00 94.69 94 ARG A CA 1
ATOM 792 C C . ARG A 1 94 ? -13.816 -8.031 6.448 1.00 94.69 94 ARG A C 1
ATOM 794 O O . ARG A 1 94 ? -14.842 -8.199 7.105 1.00 94.69 94 ARG A O 1
ATOM 801 N N . ILE A 1 95 ? -13.636 -8.526 5.230 1.00 95.81 95 ILE A N 1
ATOM 802 C CA . ILE A 1 95 ? -14.524 -9.516 4.606 1.00 95.81 95 ILE A CA 1
ATOM 803 C C . ILE A 1 95 ? -13.776 -10.827 4.405 1.00 95.81 95 ILE A C 1
ATOM 805 O O . ILE A 1 95 ? -12.559 -10.817 4.209 1.00 95.81 95 ILE A O 1
ATOM 809 N N . THR A 1 96 ? -14.474 -11.955 4.460 1.00 95.56 96 THR A N 1
ATOM 810 C CA . THR A 1 96 ? -13.845 -13.255 4.190 1.00 95.56 96 THR A CA 1
ATOM 811 C C . THR A 1 96 ? -13.448 -13.366 2.716 1.00 95.56 96 THR A C 1
ATOM 813 O O . THR A 1 96 ? -14.165 -12.900 1.828 1.00 95.56 96 THR A O 1
ATOM 816 N N . LYS A 1 97 ? -12.297 -13.990 2.422 1.00 93.75 97 LYS A N 1
ATOM 817 C CA . LYS A 1 97 ? -11.887 -14.264 1.031 1.00 93.75 97 LYS A CA 1
ATOM 818 C C . LYS A 1 97 ? -12.949 -15.100 0.306 1.00 93.75 97 LYS A C 1
ATOM 820 O O . LYS A 1 97 ? -13.193 -14.889 -0.876 1.00 93.75 97 LYS A O 1
ATOM 825 N N . GLU A 1 98 ? -13.609 -16.009 1.021 1.00 93.88 98 GLU A N 1
ATOM 826 C CA . GLU A 1 98 ? -14.691 -16.836 0.486 1.00 93.88 98 GLU A CA 1
ATOM 827 C C . GLU A 1 98 ? -15.916 -16.006 0.076 1.00 93.88 98 GLU A C 1
ATOM 829 O O . GLU A 1 98 ? -16.397 -16.144 -1.047 1.00 93.88 98 GLU A O 1
ATOM 834 N N . SER A 1 99 ? -16.391 -15.101 0.937 1.00 95.81 99 SER A N 1
ATOM 835 C CA . SER A 1 99 ? -17.521 -14.223 0.607 1.00 95.81 99 SER A CA 1
ATOM 836 C C . SER A 1 99 ? -17.209 -13.293 -0.571 1.00 95.81 99 SER A C 1
ATOM 838 O O . SER A 1 99 ? -18.039 -13.110 -1.462 1.00 95.81 99 SER A O 1
ATOM 840 N N . PHE A 1 100 ? -15.972 -12.792 -0.658 1.00 95.06 100 PHE A N 1
ATOM 841 C CA . PHE A 1 100 ? -15.512 -12.026 -1.817 1.00 95.06 100 PHE A CA 1
ATOM 842 C C . PHE A 1 100 ? -15.508 -12.852 -3.114 1.00 95.06 100 PHE A C 1
ATOM 844 O O . PHE A 1 100 ? -15.885 -12.336 -4.164 1.00 95.06 100 PHE A O 1
ATOM 851 N N . ARG A 1 101 ? -15.143 -14.141 -3.062 1.00 92.88 101 ARG A N 1
ATOM 852 C CA . ARG A 1 101 ? -15.230 -15.039 -4.227 1.00 92.88 101 ARG A CA 1
ATOM 853 C C . ARG A 1 101 ? -16.672 -15.282 -4.662 1.00 92.88 101 ARG A C 1
ATOM 855 O O . ARG A 1 101 ? -16.960 -15.130 -5.843 1.00 92.88 101 ARG A O 1
ATOM 862 N N . LYS A 1 102 ? -17.584 -15.550 -3.720 1.00 95.50 102 LYS A N 1
ATOM 863 C CA . LYS A 1 102 ? -19.027 -15.678 -4.008 1.00 95.50 102 LYS A CA 1
ATOM 864 C C . LYS A 1 102 ? -19.580 -14.416 -4.669 1.00 95.50 102 LYS A C 1
ATOM 866 O O . LYS A 1 102 ? -20.334 -14.509 -5.628 1.00 95.50 102 LYS A O 1
ATOM 871 N N . PHE A 1 103 ? -19.154 -13.240 -4.205 1.00 94.94 103 PHE A N 1
ATOM 872 C CA . PHE A 1 103 ? -19.472 -11.974 -4.860 1.00 94.94 103 PHE A CA 1
ATOM 873 C C . PHE A 1 103 ? -18.931 -11.901 -6.295 1.00 94.94 103 PHE A C 1
ATOM 875 O O . PHE A 1 103 ? -19.634 -11.428 -7.176 1.00 94.94 103 PHE A O 1
ATOM 882 N N . LEU A 1 104 ? -17.705 -12.342 -6.575 1.00 91.56 104 LEU A N 1
ATOM 883 C CA . LEU A 1 104 ? -17.175 -12.321 -7.945 1.00 91.56 104 LEU A CA 1
ATOM 884 C C . LEU A 1 104 ? -17.906 -13.295 -8.877 1.00 91.56 104 LEU A C 1
ATOM 886 O O . LEU A 1 104 ? -18.117 -12.969 -10.038 1.00 91.56 104 LEU A O 1
ATOM 890 N N . GLU A 1 105 ? -18.302 -14.459 -8.370 1.00 91.38 105 GLU A N 1
ATOM 891 C CA . GLU A 1 105 ? -18.999 -15.500 -9.137 1.00 91.38 105 GLU A CA 1
ATOM 892 C C . GLU A 1 105 ? -20.499 -15.196 -9.318 1.00 91.38 105 GLU A C 1
ATOM 894 O O . GLU A 1 105 ? -21.099 -15.591 -10.313 1.00 91.38 105 GLU A O 1
ATOM 899 N N . GLY A 1 106 ? -21.112 -14.476 -8.373 1.00 89.88 106 GLY A N 1
ATOM 900 C CA . GLY A 1 106 ? -22.550 -14.195 -8.340 1.00 89.88 106 GLY A CA 1
ATOM 901 C C . GLY A 1 106 ? -23.007 -12.940 -9.092 1.00 89.88 106 GLY A C 1
ATOM 902 O O . GLY A 1 106 ? -24.185 -12.583 -9.016 1.00 89.88 106 GLY A O 1
ATOM 903 N N . GLN A 1 107 ? -22.112 -12.228 -9.784 1.00 90.19 107 GLN A N 1
ATOM 904 C CA . GLN A 1 107 ? -22.471 -11.078 -10.623 1.00 90.19 107 GLN A CA 1
ATOM 905 C C . GLN A 1 107 ? -21.493 -10.871 -11.792 1.00 90.19 107 GLN A C 1
ATOM 907 O O . GLN A 1 107 ? -20.344 -11.285 -11.726 1.00 90.19 107 GLN A O 1
ATOM 912 N N . ASP A 1 108 ? -21.927 -10.150 -12.832 1.00 86.19 108 ASP A N 1
ATOM 913 C CA . ASP A 1 108 ? -21.135 -9.945 -14.063 1.00 86.19 108 ASP A CA 1
ATOM 914 C C . ASP A 1 108 ? -20.428 -8.579 -14.179 1.00 86.19 108 ASP A C 1
ATOM 916 O O . ASP A 1 108 ? -19.659 -8.336 -15.114 1.00 86.19 108 ASP A O 1
ATOM 920 N N . ARG A 1 109 ? -20.717 -7.643 -13.270 1.00 85.88 109 ARG A N 1
ATOM 921 C CA . ARG A 1 109 ? -20.296 -6.234 -13.345 1.00 85.88 109 ARG A CA 1
ATOM 922 C C . ARG A 1 109 ? -18.860 -6.001 -12.875 1.00 85.88 109 ARG A C 1
ATOM 924 O O . ARG A 1 109 ? -18.141 -5.214 -13.483 1.00 85.88 109 ARG A O 1
ATOM 931 N N . TYR A 1 110 ? -18.478 -6.604 -11.759 1.00 86.56 110 TYR A N 1
ATOM 932 C CA . TYR A 1 110 ? -17.189 -6.430 -11.107 1.00 86.56 110 TYR A CA 1
ATOM 933 C C . TYR A 1 110 ? -16.331 -7.655 -11.367 1.00 86.56 110 TYR A C 1
ATOM 935 O O . TYR A 1 110 ? -16.741 -8.784 -11.110 1.00 86.56 110 TYR A O 1
ATOM 943 N N . LYS A 1 111 ? -15.124 -7.407 -11.864 1.00 83.25 111 LYS A N 1
ATOM 944 C CA . LYS A 1 111 ? -14.114 -8.421 -12.146 1.00 83.25 111 LYS A CA 1
ATOM 945 C C . LYS A 1 111 ? -12.826 -8.023 -11.444 1.00 83.25 111 LYS A C 1
ATOM 947 O O . LYS A 1 111 ? -12.652 -6.856 -11.085 1.00 83.25 111 LYS A O 1
ATOM 952 N N . LEU A 1 112 ? -11.941 -8.994 -11.241 1.00 81.44 112 LEU A N 1
ATOM 953 C CA . LEU A 1 112 ? -10.591 -8.684 -10.792 1.00 81.44 112 LEU A CA 1
ATOM 954 C C . LEU A 1 112 ? -9.930 -7.758 -11.811 1.00 81.44 112 LEU A C 1
ATOM 956 O O . LEU A 1 112 ? -10.088 -7.937 -13.021 1.00 81.44 112 LEU A O 1
ATOM 960 N N . ASP A 1 113 ? -9.213 -6.760 -11.307 1.00 74.50 113 ASP A N 1
ATOM 961 C CA . ASP A 1 113 ? -8.402 -5.897 -12.155 1.00 74.50 113 ASP A CA 1
ATOM 962 C C . ASP A 1 113 ? -7.426 -6.783 -12.952 1.00 74.50 113 ASP A C 1
ATOM 964 O O . ASP A 1 113 ? -6.722 -7.591 -12.337 1.00 74.50 113 ASP A O 1
ATOM 968 N N . PRO A 1 114 ? -7.345 -6.655 -14.290 1.00 65.25 114 PRO A N 1
ATOM 969 C CA . PRO A 1 114 ? -6.377 -7.394 -15.103 1.00 65.25 114 PRO A CA 1
ATOM 970 C C . PRO A 1 114 ? -4.926 -7.235 -14.625 1.00 65.25 114 PRO A C 1
ATOM 972 O O . PRO A 1 114 ? -4.081 -8.084 -14.893 1.00 65.25 114 PRO A O 1
ATOM 975 N N . SER A 1 115 ? -4.617 -6.160 -13.893 1.00 62.41 115 SER A N 1
ATOM 976 C CA . SER A 1 115 ? -3.314 -5.964 -13.261 1.00 62.41 115 SER A CA 1
ATOM 977 C C . SER A 1 115 ? -3.029 -6.878 -12.067 1.00 62.41 115 SER A C 1
ATOM 979 O O . SER A 1 115 ? -1.870 -6.997 -11.669 1.00 62.41 115 SER A O 1
ATOM 981 N N . ASN A 1 116 ? -4.045 -7.543 -11.515 1.00 58.84 116 ASN A N 1
ATOM 982 C CA . ASN A 1 116 ? -3.905 -8.534 -10.451 1.00 58.84 116 ASN A CA 1
ATOM 983 C C . ASN A 1 116 ? -3.699 -9.961 -10.973 1.00 58.84 116 ASN A C 1
ATOM 985 O O . ASN A 1 116 ? -3.238 -10.802 -10.207 1.00 58.84 116 ASN A O 1
ATOM 989 N N . ASP A 1 117 ? -3.958 -10.226 -12.258 1.00 53.25 117 ASP A N 1
ATOM 990 C CA . ASP A 1 117 ? -3.782 -11.536 -12.912 1.00 53.25 117 ASP A CA 1
ATOM 991 C C . ASP A 1 117 ? -2.306 -11.833 -13.256 1.00 53.25 117 ASP A C 1
ATOM 993 O O . ASP A 1 117 ? -1.944 -12.371 -14.300 1.00 53.25 117 ASP A O 1
ATOM 997 N N . TYR A 1 118 ? -1.404 -11.374 -12.392 1.00 62.09 118 TYR A N 1
ATOM 998 C CA . TYR A 1 118 ? 0.026 -11.371 -12.639 1.00 62.09 118 TYR A CA 1
ATOM 999 C C . TYR A 1 118 ? 0.722 -12.140 -11.522 1.00 62.09 118 TYR A C 1
ATOM 1001 O O . TYR A 1 118 ? 1.101 -11.565 -10.500 1.00 62.09 118 TYR A O 1
ATOM 1009 N N . GLU A 1 119 ? 0.910 -13.447 -11.716 1.00 63.44 119 GLU A N 1
ATOM 1010 C CA . GLU A 1 119 ? 1.623 -14.318 -10.766 1.00 63.44 119 GLU A CA 1
ATOM 1011 C C . GLU A 1 119 ? 2.973 -13.715 -10.342 1.00 63.44 119 GLU A C 1
ATOM 1013 O O . GLU A 1 119 ? 3.342 -13.742 -9.171 1.00 63.44 119 GLU A O 1
ATOM 1018 N N . GLU A 1 120 ? 3.673 -13.060 -11.271 1.00 66.88 120 GLU A N 1
ATOM 1019 C CA . GLU A 1 120 ? 4.958 -12.408 -11.011 1.00 66.88 120 GLU A CA 1
ATOM 1020 C C . GLU A 1 120 ? 4.854 -11.182 -10.074 1.00 66.88 120 GLU A C 1
ATOM 1022 O O . GLU A 1 120 ? 5.839 -10.833 -9.433 1.00 66.88 120 GLU A O 1
ATOM 1027 N N . LEU A 1 121 ? 3.692 -10.517 -9.969 1.00 66.81 121 LEU A N 1
ATOM 1028 C CA . LEU A 1 121 ? 3.441 -9.413 -9.024 1.00 66.81 121 LEU A CA 1
ATOM 1029 C C . LEU A 1 121 ? 3.097 -9.956 -7.641 1.00 66.81 121 LEU A C 1
ATOM 1031 O O . LEU A 1 121 ? 3.419 -9.314 -6.645 1.00 66.81 121 LEU A O 1
ATOM 1035 N N . ALA A 1 122 ? 2.420 -11.104 -7.583 1.00 64.50 122 ALA A N 1
ATOM 1036 C CA . ALA A 1 122 ? 2.144 -11.800 -6.333 1.00 64.50 122 ALA A CA 1
ATOM 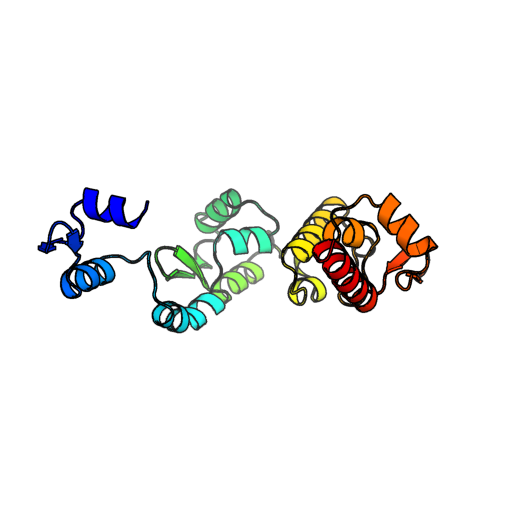1037 C C . ALA A 1 122 ? 3.429 -12.393 -5.727 1.00 64.50 122 ALA A C 1
ATOM 1039 O O . ALA A 1 122 ? 3.588 -12.397 -4.511 1.00 64.50 122 ALA A O 1
ATOM 1040 N N . GLN A 1 123 ? 4.362 -12.835 -6.573 1.00 72.88 123 GLN A N 1
ATOM 1041 C CA . GLN A 1 123 ? 5.675 -13.353 -6.171 1.00 72.88 123 GLN A CA 1
ATOM 1042 C C . GLN A 1 123 ? 6.717 -12.247 -5.918 1.00 72.88 123 GLN A C 1
ATOM 1044 O O . GLN A 1 123 ? 7.795 -12.519 -5.391 1.00 72.88 123 GLN A O 1
ATOM 1049 N N . GLU A 1 124 ? 6.422 -10.996 -6.285 1.00 80.88 124 GLU A N 1
ATOM 1050 C CA . GLU A 1 124 ? 7.330 -9.869 -6.090 1.00 80.88 124 GLU A CA 1
ATOM 1051 C C . GLU A 1 124 ? 7.430 -9.489 -4.605 1.00 80.88 124 GLU A C 1
ATOM 1053 O O . GLU A 1 124 ? 6.534 -8.855 -4.046 1.00 80.88 124 GLU A O 1
ATOM 1058 N N . GLN A 1 125 ? 8.560 -9.823 -3.976 1.00 78.44 125 GLN A N 1
ATOM 1059 C CA . GLN A 1 125 ? 8.828 -9.478 -2.576 1.00 78.44 125 GLN A CA 1
ATOM 1060 C C . GLN A 1 125 ? 8.983 -7.963 -2.367 1.00 78.44 125 GLN A C 1
ATOM 1062 O O . GLN A 1 125 ? 8.666 -7.438 -1.297 1.00 78.44 125 GLN A O 1
ATOM 1067 N N . ASN A 1 126 ? 9.436 -7.227 -3.389 1.00 85.12 126 ASN A N 1
ATOM 1068 C CA . ASN A 1 126 ? 9.571 -5.779 -3.305 1.00 85.12 126 ASN A CA 1
ATOM 1069 C C . ASN A 1 126 ? 8.221 -5.084 -3.566 1.00 85.12 126 ASN A C 1
ATOM 1071 O O . ASN A 1 126 ? 7.852 -4.786 -4.704 1.00 85.12 126 ASN A O 1
ATOM 1075 N N . ILE A 1 127 ? 7.505 -4.755 -2.484 1.00 83.44 127 ILE A N 1
ATOM 1076 C CA . ILE A 1 127 ? 6.188 -4.091 -2.522 1.00 83.44 127 ILE A CA 1
ATOM 1077 C C . ILE A 1 127 ? 6.213 -2.796 -3.354 1.00 83.44 127 ILE A C 1
ATOM 1079 O O . ILE A 1 127 ? 5.256 -2.498 -4.075 1.00 83.44 127 ILE A O 1
ATOM 1083 N N . ALA A 1 128 ? 7.298 -2.017 -3.282 1.00 87.06 128 ALA A N 1
ATOM 1084 C CA . ALA A 1 128 ? 7.420 -0.770 -4.034 1.00 87.06 128 ALA A CA 1
ATOM 1085 C C . ALA A 1 128 ? 7.510 -1.035 -5.545 1.00 87.06 128 ALA A C 1
ATOM 1087 O O . ALA A 1 128 ? 6.808 -0.389 -6.327 1.00 87.06 128 ALA A O 1
ATOM 1088 N N . LEU A 1 129 ? 8.305 -2.028 -5.952 1.00 89.56 129 LEU A N 1
ATOM 1089 C CA . LEU A 1 129 ? 8.414 -2.450 -7.349 1.00 89.56 129 LEU A CA 1
ATOM 1090 C C . LEU A 1 129 ? 7.100 -3.048 -7.869 1.00 89.56 129 LEU A C 1
ATOM 1092 O O . LEU A 1 129 ? 6.675 -2.731 -8.982 1.00 89.56 129 LEU A O 1
ATOM 1096 N N . ALA A 1 130 ? 6.415 -3.848 -7.049 1.00 87.06 130 ALA A N 1
ATOM 1097 C CA . ALA A 1 130 ? 5.102 -4.389 -7.383 1.00 87.06 130 ALA A CA 1
ATOM 1098 C C . ALA A 1 130 ? 4.086 -3.264 -7.649 1.00 87.06 130 ALA A C 1
ATOM 1100 O O . ALA A 1 130 ? 3.378 -3.269 -8.657 1.00 87.06 130 ALA A O 1
ATOM 1101 N N . ASN A 1 131 ? 4.056 -2.243 -6.790 1.00 86.38 131 ASN A N 1
ATOM 1102 C CA . ASN A 1 131 ? 3.185 -1.081 -6.968 1.00 86.38 131 ASN A CA 1
ATOM 1103 C C . ASN A 1 131 ? 3.555 -0.250 -8.204 1.00 86.38 131 ASN A C 1
ATOM 1105 O O . ASN A 1 131 ? 2.661 0.199 -8.925 1.00 86.38 131 ASN A O 1
ATOM 1109 N N . PHE A 1 132 ? 4.850 -0.081 -8.488 1.00 89.56 132 PHE A N 1
ATOM 1110 C CA . PHE A 1 132 ? 5.321 0.586 -9.703 1.00 89.56 132 PHE A CA 1
ATOM 1111 C C . PHE A 1 132 ? 4.807 -0.121 -10.967 1.00 89.56 132 PHE A C 1
ATOM 1113 O O . PHE A 1 132 ? 4.225 0.515 -11.848 1.00 89.56 132 PHE A O 1
ATOM 1120 N N . ARG A 1 133 ? 4.944 -1.450 -11.020 1.00 88.12 133 ARG A N 1
ATOM 1121 C CA . ARG A 1 133 ? 4.459 -2.295 -12.120 1.00 88.12 133 ARG A CA 1
ATOM 1122 C C . ARG A 1 133 ? 2.940 -2.245 -12.282 1.00 88.12 133 ARG A C 1
ATOM 1124 O O . ARG A 1 133 ? 2.475 -2.088 -13.411 1.00 88.12 133 ARG A O 1
ATOM 1131 N N . ARG A 1 134 ? 2.171 -2.318 -11.186 1.00 84.75 134 ARG A N 1
ATOM 1132 C CA . ARG A 1 134 ? 0.699 -2.167 -11.210 1.00 84.75 134 ARG A CA 1
ATOM 1133 C C . ARG A 1 134 ? 0.289 -0.826 -11.801 1.00 84.75 134 ARG A C 1
ATOM 1135 O O . ARG A 1 134 ? -0.529 -0.778 -1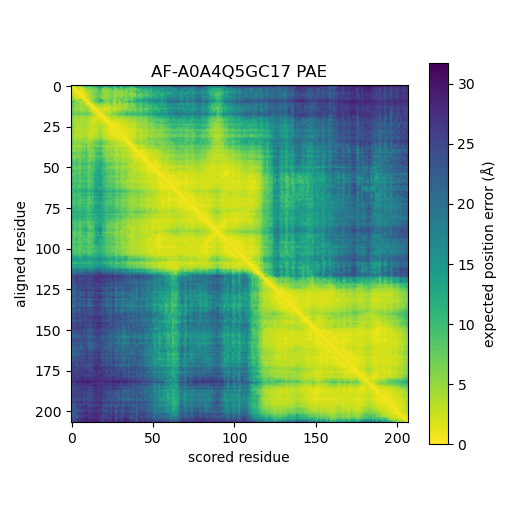2.715 1.00 84.75 134 ARG A O 1
ATOM 1142 N N . LYS A 1 135 ? 0.910 0.262 -11.333 1.00 86.00 135 LYS A N 1
ATOM 1143 C CA . LYS A 1 135 ? 0.632 1.614 -11.832 1.00 86.00 135 LYS A CA 1
ATOM 1144 C C . LYS A 1 135 ? 0.920 1.726 -13.329 1.00 86.00 135 LYS A C 1
ATOM 1146 O O . LYS A 1 135 ? 0.092 2.245 -14.070 1.00 86.00 135 LYS A O 1
ATOM 1151 N N . LYS A 1 136 ? 2.067 1.216 -13.782 1.00 86.94 136 LYS A N 1
ATOM 1152 C CA . LYS A 1 136 ? 2.448 1.246 -15.201 1.00 86.94 136 LYS A CA 1
ATOM 1153 C C . LYS A 1 136 ? 1.511 0.401 -16.070 1.00 86.94 136 LYS A C 1
ATOM 1155 O O . LYS A 1 136 ? 1.153 0.825 -17.168 1.00 86.94 136 LYS A O 1
ATOM 1160 N N . LEU A 1 137 ? 1.079 -0.759 -15.575 1.00 82.94 137 LEU A N 1
ATOM 1161 C CA . LEU A 1 137 ? 0.129 -1.630 -16.267 1.00 82.94 137 LEU A CA 1
ATOM 1162 C C . LEU A 1 137 ? -1.256 -0.984 -16.378 1.00 82.94 137 LEU A C 1
ATOM 1164 O O . LEU A 1 137 ? -1.815 -0.965 -17.466 1.00 82.94 137 LEU A O 1
ATOM 1168 N N . SER A 1 138 ? -1.753 -0.379 -15.298 1.00 79.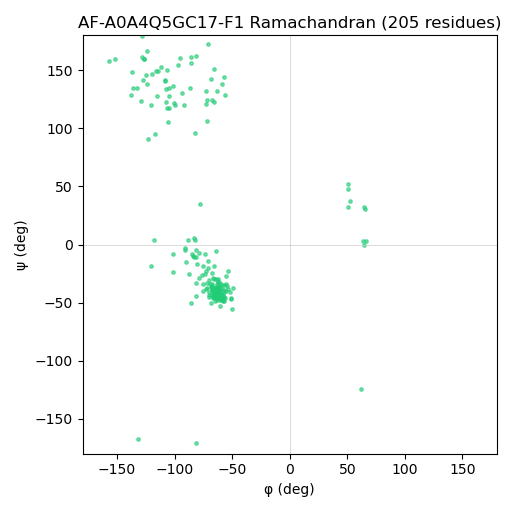88 138 SER A N 1
ATOM 1169 C CA . SER A 1 138 ? -3.008 0.383 -15.300 1.00 79.88 138 SER A CA 1
ATOM 1170 C C . SER A 1 138 ? -2.976 1.551 -16.297 1.00 79.88 138 SER A C 1
ATOM 1172 O O . SER A 1 138 ? -3.958 1.804 -16.986 1.00 79.88 138 SER A O 1
ATOM 1174 N N . GLN A 1 139 ? -1.832 2.232 -16.431 1.00 82.75 139 GLN A N 1
ATOM 1175 C CA . GLN A 1 139 ? -1.675 3.357 -17.359 1.00 82.75 139 GLN A CA 1
ATOM 1176 C C . GLN A 1 139 ? -1.553 2.940 -18.827 1.00 82.75 139 GLN A C 1
ATOM 1178 O O . GLN A 1 139 ? -2.055 3.635 -19.704 1.00 82.75 139 GLN A O 1
ATOM 1183 N N . THR A 1 140 ? -0.827 1.858 -19.109 1.00 82.94 140 THR A N 1
ATOM 1184 C CA . THR A 1 140 ? -0.470 1.491 -20.490 1.00 82.94 140 THR A CA 1
ATOM 1185 C C . THR A 1 140 ? -1.328 0.373 -21.062 1.00 82.94 140 THR A C 1
ATOM 1187 O O . THR A 1 140 ? -1.382 0.226 -22.277 1.00 82.94 140 THR A O 1
ATOM 1190 N N . GLY A 1 141 ? -1.926 -0.470 -20.218 1.00 77.12 141 GLY A N 1
ATOM 1191 C CA . GLY A 1 141 ? -2.575 -1.720 -20.620 1.00 77.12 141 GLY A CA 1
ATOM 1192 C C . GLY A 1 141 ? -1.622 -2.773 -21.208 1.00 77.12 141 GLY A C 1
ATOM 1193 O O . GLY A 1 141 ? -2.059 -3.861 -21.569 1.00 77.12 141 GLY A O 1
ATOM 1194 N N . ILE A 1 142 ? -0.314 -2.495 -21.320 1.00 78.94 142 ILE A N 1
ATOM 1195 C CA . ILE A 1 142 ? 0.638 -3.360 -22.027 1.00 78.94 142 ILE A CA 1
ATOM 1196 C C . ILE A 1 142 ? 1.512 -4.104 -21.019 1.00 78.94 142 ILE A C 1
ATOM 1198 O O . ILE A 1 142 ? 2.493 -3.556 -20.507 1.00 78.94 142 ILE A O 1
ATOM 1202 N N . ARG A 1 143 ? 1.243 -5.402 -20.827 1.00 76.12 143 ARG A N 1
ATOM 1203 C CA . ARG A 1 143 ? 2.060 -6.304 -19.990 1.00 76.12 143 ARG A CA 1
ATOM 1204 C C . ARG A 1 143 ? 3.543 -6.254 -20.334 1.00 76.12 143 ARG A C 1
ATOM 1206 O O . ARG A 1 143 ? 4.392 -6.131 -19.460 1.00 76.12 143 ARG A O 1
ATOM 1213 N N . GLY A 1 144 ? 3.867 -6.318 -21.627 1.00 75.88 144 GLY A N 1
ATOM 1214 C CA . GLY A 1 144 ? 5.251 -6.320 -22.114 1.00 75.88 144 GLY A CA 1
ATOM 1215 C C . GLY A 1 144 ? 6.030 -5.028 -21.825 1.00 75.88 144 GLY A C 1
ATOM 1216 O O . GLY A 1 144 ? 7.221 -4.959 -22.126 1.00 75.88 144 GLY A O 1
ATOM 1217 N N . SER A 1 145 ? 5.388 -3.996 -21.271 1.00 82.88 145 SER A N 1
ATOM 1218 C CA . SER A 1 145 ? 6.054 -2.779 -20.801 1.00 82.88 145 SER A CA 1
ATOM 1219 C C . SER A 1 145 ? 6.700 -2.939 -19.416 1.00 82.88 145 SER A C 1
ATOM 1221 O O . SER A 1 145 ? 7.579 -2.137 -19.080 1.00 82.88 145 SER A O 1
ATOM 1223 N N . ASN A 1 146 ? 6.309 -3.976 -18.664 1.00 88.31 146 ASN A N 1
ATOM 1224 C CA . ASN A 1 146 ? 6.866 -4.361 -17.369 1.00 88.31 146 ASN A CA 1
ATOM 1225 C C . ASN A 1 146 ? 7.947 -5.446 -17.517 1.00 88.31 146 ASN A C 1
ATOM 1227 O O . ASN A 1 146 ? 8.055 -6.134 -18.544 1.00 88.31 146 ASN A O 1
ATOM 1231 N N . GLY A 1 147 ? 8.777 -5.557 -16.483 1.00 85.62 147 GLY A N 1
ATOM 1232 C CA . GLY A 1 147 ? 9.681 -6.677 -16.271 1.00 85.62 147 GLY A CA 1
ATOM 1233 C C . GLY A 1 147 ? 8.969 -7.870 -15.634 1.00 85.62 147 GLY A C 1
ATOM 1234 O O . GLY A 1 147 ? 7.746 -7.897 -15.500 1.00 85.62 147 GLY A O 1
ATOM 1235 N N . ASN A 1 148 ? 9.763 -8.855 -15.235 1.00 84.88 148 ASN A N 1
ATOM 1236 C CA . ASN A 1 148 ? 9.324 -10.025 -14.486 1.00 84.88 148 ASN A CA 1
ATOM 1237 C C . ASN A 1 148 ? 10.254 -10.269 -13.288 1.00 84.88 148 ASN A C 1
ATOM 1239 O O . ASN A 1 148 ? 11.061 -9.412 -12.926 1.00 84.88 148 ASN A O 1
ATOM 1243 N N . ILE A 1 149 ? 10.137 -11.435 -12.657 1.00 85.69 149 ILE A N 1
ATOM 1244 C CA . ILE A 1 149 ? 10.956 -11.802 -11.494 1.00 85.69 149 ILE A CA 1
ATOM 1245 C C . ILE A 1 149 ? 12.443 -11.878 -11.860 1.00 85.69 149 ILE A C 1
ATOM 1247 O O . ILE A 1 149 ? 13.281 -11.460 -11.074 1.00 85.69 149 ILE A O 1
ATOM 1251 N N . LYS A 1 150 ? 12.774 -12.364 -13.062 1.00 86.56 150 LYS A N 1
ATOM 1252 C CA . LYS A 1 150 ? 14.160 -12.564 -13.517 1.00 86.56 150 LYS A CA 1
ATOM 1253 C C . LYS A 1 150 ? 14.772 -11.324 -14.170 1.00 86.56 150 LYS A C 1
ATOM 1255 O O . LYS A 1 150 ? 15.991 -11.183 -14.206 1.00 86.56 150 LYS A O 1
ATOM 1260 N N . TYR A 1 151 ? 13.941 -10.444 -14.720 1.00 90.81 151 TYR A N 1
ATOM 1261 C CA . TYR A 1 151 ? 14.382 -9.352 -15.574 1.00 90.81 151 TYR A CA 1
ATOM 1262 C C . TYR A 1 151 ? 13.681 -8.041 -15.247 1.00 90.81 151 TYR A C 1
ATOM 1264 O O . TYR A 1 151 ? 12.453 -7.971 -15.180 1.00 90.81 151 TYR A O 1
ATOM 1272 N N . LEU A 1 152 ? 14.464 -6.972 -15.175 1.00 93.50 152 LEU A N 1
ATOM 1273 C CA . LEU A 1 152 ? 13.983 -5.608 -15.030 1.00 93.50 152 LEU A CA 1
ATOM 1274 C C . LEU A 1 152 ? 13.920 -4.892 -16.382 1.00 93.50 152 LEU A C 1
ATOM 1276 O O . LEU A 1 152 ? 14.651 -5.181 -17.335 1.00 93.50 152 LEU A O 1
ATOM 1280 N N . THR A 1 153 ? 13.045 -3.901 -16.456 1.00 94.69 153 THR A N 1
ATOM 1281 C CA . THR A 1 153 ? 13.116 -2.834 -17.456 1.00 94.69 153 THR A CA 1
ATOM 1282 C C . THR A 1 153 ? 14.036 -1.720 -16.967 1.00 94.69 153 THR A C 1
ATOM 1284 O O . THR A 1 153 ? 14.277 -1.569 -15.773 1.00 94.69 153 THR A O 1
ATOM 1287 N N . PHE A 1 154 ? 14.502 -0.875 -17.883 1.00 94.94 154 PHE A N 1
ATOM 1288 C CA . PHE A 1 154 ? 15.317 0.289 -17.523 1.00 94.94 154 PHE A CA 1
ATOM 1289 C C . PHE A 1 154 ? 14.566 1.296 -16.638 1.00 94.94 154 PHE A C 1
ATOM 1291 O O . PHE A 1 154 ? 15.188 1.957 -15.812 1.00 94.94 154 PHE A O 1
ATOM 1298 N N . ASP A 1 155 ? 13.239 1.397 -16.777 1.00 94.75 155 ASP A N 1
ATOM 1299 C CA . ASP A 1 155 ? 12.418 2.243 -15.901 1.00 94.75 155 ASP A CA 1
ATOM 1300 C C . ASP A 1 155 ? 12.340 1.665 -14.483 1.00 94.75 155 ASP A C 1
ATOM 1302 O O . ASP A 1 155 ? 12.445 2.402 -13.509 1.00 94.75 155 ASP A O 1
ATOM 1306 N N . GLU A 1 156 ? 12.191 0.343 -14.362 1.00 94.44 156 GLU A N 1
ATOM 1307 C CA . GLU A 1 156 ? 12.184 -0.348 -13.068 1.00 94.44 156 GLU A CA 1
ATOM 1308 C C . GLU A 1 156 ? 13.550 -0.253 -12.379 1.00 94.44 156 GLU A C 1
ATOM 1310 O O . GLU A 1 156 ? 13.613 0.082 -11.202 1.00 94.44 156 GLU A O 1
ATOM 1315 N N . ALA A 1 157 ? 14.644 -0.460 -13.116 1.00 95.62 157 ALA A N 1
ATOM 1316 C CA . ALA A 1 157 ? 16.003 -0.284 -12.606 1.00 95.62 157 ALA A CA 1
ATOM 1317 C C . ALA A 1 157 ? 16.264 1.165 -12.154 1.00 95.62 157 ALA A C 1
ATOM 1319 O O . ALA A 1 157 ? 16.831 1.397 -11.090 1.00 95.62 157 ALA A O 1
ATOM 1320 N N . SER A 1 158 ? 15.794 2.150 -12.929 1.00 96.69 158 SER A N 1
ATOM 1321 C CA . SER A 1 158 ? 15.851 3.575 -12.577 1.00 96.69 158 SER A CA 1
ATOM 1322 C C . SER A 1 158 ? 15.075 3.871 -11.292 1.00 96.69 158 SER A C 1
ATOM 1324 O O . SER A 1 158 ? 15.587 4.571 -10.416 1.00 96.69 158 SER A O 1
ATOM 1326 N N . TYR A 1 159 ? 13.879 3.295 -11.151 1.00 95.31 159 TYR A N 1
ATOM 1327 C CA . TYR A 1 159 ? 13.045 3.418 -9.958 1.00 95.31 159 TYR A CA 1
ATOM 1328 C C . TYR A 1 159 ? 13.711 2.806 -8.717 1.00 95.31 159 TYR A C 1
ATOM 1330 O O . TYR A 1 159 ? 13.788 3.470 -7.683 1.00 95.31 159 TYR A O 1
ATOM 1338 N N . LEU A 1 160 ? 14.242 1.583 -8.824 1.00 93.88 160 LEU A N 1
ATOM 1339 C CA . LEU A 1 160 ? 14.926 0.890 -7.726 1.00 93.88 160 LEU A CA 1
ATOM 1340 C C . LEU A 1 160 ? 16.188 1.629 -7.281 1.00 93.88 160 LEU A C 1
ATOM 1342 O O . LEU A 1 160 ? 16.387 1.860 -6.091 1.00 93.88 160 LEU A O 1
ATOM 1346 N N . ALA A 1 161 ? 17.012 2.054 -8.239 1.00 93.31 161 ALA A N 1
ATOM 1347 C CA . ALA A 1 161 ? 18.265 2.737 -7.949 1.00 93.31 161 ALA A CA 1
ATOM 1348 C C . ALA A 1 161 ? 18.096 4.218 -7.583 1.00 93.31 161 ALA A C 1
ATOM 1350 O O . ALA A 1 161 ? 19.078 4.859 -7.210 1.00 93.31 161 ALA A O 1
ATOM 1351 N N . LYS A 1 162 ? 16.880 4.771 -7.702 1.00 94.25 162 LYS A N 1
ATOM 1352 C CA . LYS A 1 162 ? 16.568 6.194 -7.479 1.00 94.25 162 LYS A CA 1
ATOM 1353 C C . LYS A 1 162 ? 17.472 7.136 -8.286 1.00 94.25 162 LYS A C 1
ATOM 1355 O O . LYS A 1 162 ? 17.853 8.208 -7.822 1.00 94.25 162 LYS A O 1
ATOM 1360 N N . VAL A 1 163 ? 17.810 6.738 -9.511 1.00 95.00 163 VAL A N 1
ATOM 1361 C CA . VAL A 1 163 ? 18.592 7.543 -10.461 1.00 95.00 163 VAL A CA 1
ATOM 1362 C C . VAL A 1 163 ? 17.829 7.712 -11.762 1.00 95.00 163 VAL A C 1
ATOM 1364 O O . VAL A 1 163 ? 16.861 7.003 -12.023 1.00 95.00 163 VAL A O 1
ATOM 1367 N N . SER A 1 164 ? 18.271 8.629 -12.620 1.00 96.56 164 SER A N 1
ATOM 1368 C CA . SER A 1 164 ? 17.666 8.793 -13.940 1.00 96.56 164 SER A CA 1
ATOM 1369 C C . SER A 1 164 ? 17.889 7.564 -14.828 1.00 96.56 164 SER A C 1
ATOM 1371 O O . SER A 1 164 ? 18.922 6.896 -14.758 1.00 96.56 164 SER A O 1
ATOM 1373 N N . ARG A 1 165 ? 16.956 7.312 -15.751 1.00 95.88 165 ARG A N 1
ATOM 1374 C CA . ARG A 1 165 ? 17.092 6.261 -16.773 1.00 95.88 165 ARG A CA 1
ATOM 1375 C C . ARG A 1 165 ? 18.376 6.399 -17.601 1.00 95.88 165 ARG A C 1
ATOM 1377 O O . ARG A 1 165 ? 18.985 5.401 -17.966 1.00 95.88 165 ARG A O 1
ATOM 1384 N N . SER A 1 166 ? 18.814 7.634 -17.855 1.00 96.19 166 SER A N 1
ATOM 1385 C CA . SER A 1 166 ? 20.086 7.919 -18.533 1.00 96.19 166 SER A CA 1
ATOM 1386 C C . SER A 1 166 ? 21.291 7.402 -17.739 1.00 96.19 166 SER A C 1
ATOM 1388 O O . SER A 1 166 ? 22.230 6.875 -18.329 1.00 96.19 166 SER A O 1
ATOM 1390 N N . MET A 1 167 ? 21.258 7.482 -16.405 1.00 95.69 167 MET A N 1
ATOM 1391 C CA . MET A 1 167 ? 22.315 6.913 -15.570 1.00 95.69 167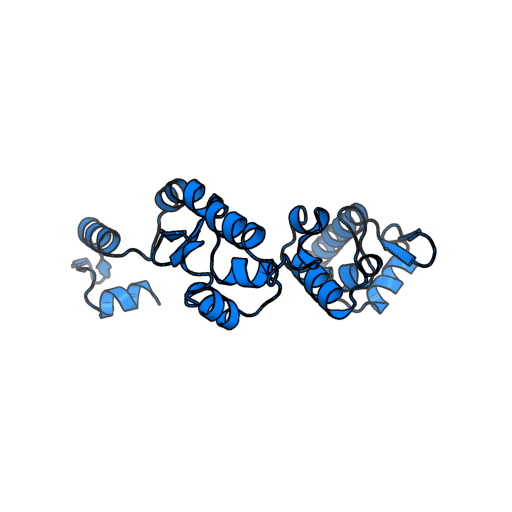 MET A CA 1
ATOM 1392 C C . MET A 1 167 ? 22.348 5.382 -15.662 1.00 95.69 167 MET A C 1
ATOM 1394 O O . MET A 1 167 ? 23.428 4.812 -15.782 1.00 95.69 167 MET A O 1
ATOM 1398 N N . ILE A 1 168 ? 21.181 4.729 -15.696 1.00 97.38 168 ILE A N 1
ATOM 1399 C CA . ILE A 1 168 ? 21.096 3.276 -15.919 1.00 97.38 168 ILE A CA 1
ATOM 1400 C C . ILE A 1 168 ? 21.695 2.897 -17.278 1.00 97.38 168 ILE A C 1
ATOM 1402 O O . ILE A 1 168 ? 22.472 1.950 -17.342 1.00 97.38 168 ILE A O 1
ATOM 1406 N N . ASN A 1 169 ? 21.403 3.658 -18.342 1.00 95.56 169 ASN A N 1
ATOM 1407 C CA . ASN A 1 169 ? 22.041 3.457 -19.650 1.00 95.56 169 ASN A CA 1
ATOM 1408 C C . ASN A 1 169 ? 23.566 3.556 -19.547 1.00 95.56 169 ASN A C 1
ATOM 1410 O O . ASN A 1 169 ? 24.258 2.641 -19.963 1.00 95.56 169 ASN A O 1
ATOM 1414 N N . LYS A 1 170 ? 24.096 4.594 -18.888 1.00 96.31 170 LYS A N 1
ATOM 1415 C CA . LYS A 1 170 ? 25.549 4.735 -18.693 1.00 96.31 170 LYS A CA 1
ATOM 1416 C C . LYS A 1 170 ? 26.167 3.558 -17.935 1.00 96.31 170 LYS A C 1
ATOM 1418 O O . LYS A 1 170 ? 27.318 3.217 -18.185 1.00 96.31 170 LYS A O 1
ATOM 1423 N N . TRP A 1 171 ? 25.458 2.968 -16.974 1.00 95.81 171 TRP A N 1
ATOM 1424 C CA . TRP A 1 171 ? 25.943 1.784 -16.257 1.00 95.81 171 TRP A CA 1
ATOM 1425 C C . TRP A 1 171 ? 25.893 0.524 -17.120 1.00 95.81 171 TRP A C 1
ATOM 1427 O O . TRP A 1 171 ? 26.843 -0.257 -17.089 1.00 95.81 171 TRP A O 1
ATOM 1437 N N . ALA A 1 172 ? 24.847 0.374 -17.932 1.00 94.31 172 ALA A N 1
ATOM 1438 C CA . ALA A 1 172 ? 24.749 -0.685 -18.928 1.00 94.31 172 ALA A CA 1
ATOM 1439 C C . ALA A 1 172 ? 25.878 -0.593 -19.967 1.00 94.31 172 ALA A C 1
ATOM 1441 O O . ALA A 1 172 ? 26.553 -1.585 -20.218 1.00 94.31 172 ALA A O 1
ATOM 1442 N N . ASP A 1 173 ? 26.149 0.604 -20.495 1.00 94.88 173 ASP A N 1
ATOM 1443 C CA . ASP A 1 173 ? 27.219 0.850 -21.473 1.00 94.88 173 ASP A CA 1
ATOM 1444 C C . ASP A 1 173 ? 28.607 0.534 -20.894 1.00 94.88 173 ASP A C 1
ATOM 1446 O O . ASP A 1 173 ? 29.510 0.099 -21.603 1.00 94.88 173 ASP A O 1
ATOM 1450 N N . LYS A 1 174 ? 28.776 0.719 -19.579 1.00 94.50 174 LYS A N 1
ATOM 1451 C CA . LYS A 1 174 ? 29.988 0.348 -18.832 1.00 94.50 174 LYS A CA 1
ATOM 1452 C C . LYS A 1 174 ? 30.037 -1.131 -18.431 1.00 94.50 174 LYS A C 1
ATOM 1454 O O . LYS A 1 174 ? 30.946 -1.509 -17.694 1.00 94.50 174 LYS A O 1
ATOM 1459 N N . GLY A 1 175 ? 29.061 -1.939 -18.846 1.00 92.94 175 GLY A N 1
ATOM 1460 C CA . GLY A 1 175 ? 29.008 -3.375 -18.575 1.00 92.94 175 GLY A CA 1
ATOM 1461 C C . GLY A 1 175 ? 28.853 -3.730 -17.096 1.00 92.94 175 GLY A C 1
ATOM 1462 O O . GLY A 1 175 ? 29.377 -4.748 -16.663 1.00 92.94 175 GLY A O 1
ATOM 1463 N N . LYS A 1 176 ? 28.184 -2.888 -16.293 1.00 92.81 176 LYS A N 1
ATOM 1464 C CA . LYS A 1 176 ? 28.026 -3.135 -14.846 1.00 92.81 176 LYS A CA 1
ATOM 1465 C C . LYS A 1 176 ? 27.077 -4.287 -14.503 1.00 92.81 176 LYS A C 1
ATOM 1467 O O . LYS A 1 176 ? 27.144 -4.806 -13.400 1.00 92.81 176 LYS A O 1
ATOM 1472 N N . PHE A 1 177 ? 26.210 -4.662 -15.434 1.00 94.19 177 PHE A N 1
ATOM 1473 C CA . PHE A 1 177 ? 25.252 -5.761 -15.320 1.00 94.19 177 PHE A CA 1
ATOM 1474 C C . PHE A 1 177 ? 24.863 -6.230 -16.724 1.00 94.19 177 PHE A C 1
ATOM 1476 O O . PHE A 1 177 ? 24.969 -5.463 -17.690 1.00 94.19 177 PHE A O 1
ATOM 1483 N N . THR A 1 178 ? 24.374 -7.464 -16.853 1.00 91.75 178 THR A N 1
ATOM 1484 C CA . THR A 1 178 ? 23.985 -8.003 -18.159 1.00 91.75 178 THR A CA 1
ATOM 1485 C C . THR A 1 178 ? 22.696 -7.378 -18.682 1.00 91.75 178 THR A C 1
ATOM 1487 O O . THR A 1 178 ? 21.656 -7.332 -18.012 1.00 91.75 178 THR A O 1
ATOM 1490 N N . VAL A 1 179 ? 22.751 -6.965 -19.948 1.00 93.50 179 VAL A N 1
ATOM 1491 C CA . VAL A 1 179 ? 21.610 -6.471 -20.715 1.00 93.50 179 VAL A CA 1
ATOM 1492 C C . VAL A 1 179 ? 21.327 -7.418 -21.872 1.00 93.50 179 VAL A C 1
ATOM 1494 O O . VAL A 1 179 ? 22.208 -7.718 -22.672 1.00 93.50 179 VAL A O 1
ATOM 1497 N N . ILE A 1 180 ? 20.078 -7.866 -21.982 1.00 88.06 180 ILE A N 1
ATOM 1498 C CA . ILE A 1 180 ? 19.627 -8.754 -23.053 1.00 88.06 180 ILE A CA 1
ATOM 1499 C C . ILE A 1 180 ? 18.575 -8.075 -23.928 1.00 88.06 180 ILE A C 1
ATOM 1501 O O . ILE A 1 180 ? 17.762 -7.265 -23.467 1.00 88.06 180 ILE A O 1
ATOM 1505 N N . LYS A 1 181 ? 18.558 -8.450 -25.206 1.00 84.44 181 LYS A N 1
ATOM 1506 C CA . LYS A 1 181 ? 17.532 -8.034 -26.162 1.00 84.44 181 LYS A CA 1
ATOM 1507 C C . LYS A 1 181 ? 16.521 -9.165 -26.340 1.00 84.44 181 LYS A C 1
ATOM 1509 O O . LYS A 1 181 ? 16.879 -10.266 -26.738 1.00 84.44 181 LYS A O 1
ATOM 1514 N N . VAL A 1 182 ? 15.254 -8.883 -26.053 1.00 71.62 182 VAL A N 1
ATOM 1515 C CA . VAL A 1 182 ? 14.126 -9.809 -26.213 1.00 71.62 182 VAL A CA 1
ATOM 1516 C C . VAL A 1 182 ? 13.179 -9.210 -27.251 1.00 71.62 182 VAL A C 1
ATOM 1518 O O . VAL A 1 182 ? 12.355 -8.341 -26.948 1.00 71.62 182 VAL A O 1
ATOM 1521 N N . GLY A 1 183 ? 13.343 -9.627 -28.508 1.00 75.38 183 GLY A N 1
ATOM 1522 C CA . GLY A 1 183 ? 12.654 -9.024 -29.652 1.00 75.38 183 GLY A CA 1
ATOM 1523 C C . GLY A 1 183 ? 13.026 -7.547 -29.827 1.00 75.38 183 GLY A C 1
ATOM 1524 O O . GLY A 1 183 ? 14.201 -7.196 -29.931 1.00 75.38 183 GLY A O 1
ATOM 1525 N N . SER A 1 184 ? 12.026 -6.662 -29.837 1.00 76.25 184 SER A N 1
ATOM 1526 C CA . SER A 1 184 ? 12.230 -5.205 -29.895 1.00 76.25 184 SER A CA 1
ATOM 1527 C C . SER A 1 184 ? 12.546 -4.565 -28.538 1.00 76.25 184 SER A C 1
ATOM 1529 O O . SER A 1 184 ? 12.807 -3.365 -28.469 1.00 76.25 184 SER A O 1
ATOM 1531 N N . ARG A 1 185 ? 12.513 -5.334 -27.443 1.00 80.12 185 ARG A N 1
ATOM 1532 C CA . ARG A 1 185 ? 12.644 -4.817 -26.078 1.00 80.12 185 ARG A CA 1
ATOM 1533 C C . ARG A 1 185 ? 14.007 -5.146 -25.486 1.00 80.12 185 ARG A C 1
ATOM 1535 O O . ARG A 1 185 ? 14.594 -6.180 -25.780 1.00 80.12 185 ARG A O 1
ATOM 1542 N N . VAL A 1 186 ? 14.469 -4.280 -24.593 1.00 88.12 186 VAL A N 1
ATOM 1543 C CA . VAL A 1 186 ? 15.710 -4.464 -23.835 1.00 88.12 186 VAL A CA 1
ATOM 1544 C C . VAL A 1 186 ? 15.369 -4.765 -22.372 1.00 88.12 186 VAL A C 1
ATOM 1546 O O . VAL A 1 186 ? 14.386 -4.232 -21.833 1.00 88.12 186 VAL A O 1
ATOM 1549 N N . ARG A 1 187 ? 16.135 -5.665 -21.752 1.00 91.75 187 ARG A N 1
ATOM 1550 C CA . ARG A 1 187 ? 15.943 -6.160 -20.384 1.00 91.75 187 ARG A CA 1
ATOM 1551 C C . ARG A 1 187 ? 17.269 -6.247 -19.640 1.00 91.75 187 ARG A C 1
ATOM 1553 O O . ARG A 1 187 ? 18.295 -6.517 -20.248 1.00 91.75 187 ARG A O 1
ATOM 1560 N N . ILE A 1 188 ? 17.216 -6.031 -18.333 1.00 94.31 188 ILE A N 1
ATOM 1561 C CA . ILE A 1 188 ? 18.348 -6.132 -17.409 1.00 94.31 188 ILE A CA 1
ATOM 1562 C C . ILE A 1 188 ? 18.152 -7.399 -16.578 1.00 94.31 188 ILE A C 1
ATOM 1564 O O . ILE A 1 188 ? 17.037 -7.631 -16.109 1.00 94.31 188 ILE A O 1
ATOM 1568 N N . ARG A 1 189 ? 19.190 -8.221 -16.400 1.00 92.06 189 ARG A N 1
ATOM 1569 C CA . ARG A 1 189 ? 19.139 -9.343 -15.448 1.00 92.06 189 ARG A CA 1
ATOM 1570 C C . ARG A 1 189 ? 19.030 -8.813 -14.022 1.00 92.06 189 ARG A C 1
ATOM 1572 O O . ARG A 1 189 ? 19.840 -7.989 -13.612 1.00 92.06 189 ARG A O 1
ATOM 1579 N N . ARG A 1 190 ? 17.974 -9.216 -13.312 1.00 92.62 190 ARG A N 1
ATOM 1580 C CA . ARG A 1 190 ? 17.623 -8.630 -12.014 1.00 92.62 190 ARG A CA 1
ATOM 1581 C C . ARG A 1 190 ? 18.642 -8.974 -10.937 1.00 92.62 190 ARG A C 1
ATOM 1583 O O . ARG A 1 190 ? 19.087 -8.065 -10.254 1.00 92.62 190 ARG A O 1
ATOM 1590 N N . ASP A 1 191 ? 18.968 -10.256 -10.823 1.00 92.50 191 ASP A N 1
ATOM 1591 C CA . ASP A 1 191 ? 19.953 -10.795 -9.884 1.00 92.50 191 ASP A CA 1
ATOM 1592 C C . ASP A 1 191 ? 21.270 -10.019 -9.970 1.00 92.50 191 ASP A C 1
ATOM 1594 O O . ASP A 1 191 ? 21.683 -9.380 -9.011 1.00 92.50 191 ASP A O 1
ATOM 1598 N N . GLU A 1 192 ? 21.845 -9.935 -11.169 1.00 94.50 192 GLU A N 1
ATOM 1599 C CA . GLU A 1 192 ? 23.105 -9.217 -11.385 1.00 94.50 192 GLU A CA 1
ATOM 1600 C C . GLU A 1 192 ? 23.003 -7.710 -11.095 1.00 94.50 192 GLU A C 1
ATOM 1602 O O . GLU A 1 192 ? 23.963 -7.086 -10.645 1.00 94.50 192 GLU A O 1
ATOM 1607 N N . PHE A 1 193 ? 21.849 -7.097 -11.372 1.00 95.69 193 PHE A N 1
ATOM 1608 C CA . PHE A 1 193 ? 21.628 -5.682 -11.086 1.00 95.69 193 PHE A CA 1
ATOM 1609 C C . PHE A 1 193 ? 21.530 -5.406 -9.583 1.00 95.69 193 PHE A C 1
ATOM 1611 O O . PHE A 1 193 ? 22.085 -4.411 -9.117 1.00 95.69 193 PHE A O 1
ATOM 1618 N N . GLU A 1 194 ? 20.813 -6.250 -8.840 1.00 93.25 194 GLU A N 1
ATOM 1619 C CA . GLU A 1 194 ? 20.671 -6.138 -7.386 1.00 93.25 194 GLU A CA 1
ATOM 1620 C C . GLU A 1 194 ? 22.022 -6.386 -6.691 1.00 93.25 194 GLU A C 1
ATOM 1622 O O . GLU A 1 194 ? 22.440 -5.540 -5.901 1.00 93.25 194 GLU A O 1
ATOM 1627 N N . ASP A 1 195 ? 22.773 -7.418 -7.092 1.00 94.31 195 ASP A N 1
ATOM 1628 C CA . ASP A 1 195 ? 24.124 -7.693 -6.573 1.00 94.31 195 ASP A CA 1
ATOM 1629 C C . ASP A 1 195 ? 25.075 -6.500 -6.781 1.00 94.31 195 ASP A C 1
ATOM 1631 O O . ASP A 1 195 ? 25.805 -6.078 -5.880 1.00 94.31 195 ASP A O 1
ATOM 1635 N N . TRP A 1 196 ? 25.055 -5.906 -7.978 1.00 95.12 196 TRP A N 1
ATOM 1636 C CA . TRP A 1 196 ? 25.889 -4.743 -8.281 1.00 95.12 196 TRP A CA 1
ATOM 1637 C C . TRP A 1 196 ? 25.476 -3.494 -7.482 1.00 95.12 196 TRP A C 1
ATOM 1639 O O . TRP A 1 196 ? 26.324 -2.696 -7.071 1.00 95.12 196 TRP A O 1
ATOM 1649 N N . MET A 1 197 ? 24.173 -3.307 -7.256 1.00 93.69 197 MET A N 1
ATOM 1650 C CA . MET A 1 197 ? 23.645 -2.214 -6.437 1.00 93.69 197 MET A CA 1
ATOM 1651 C C . MET A 1 197 ? 24.131 -2.310 -4.989 1.00 93.69 197 MET A C 1
ATOM 1653 O O . MET A 1 197 ? 24.557 -1.295 -4.435 1.00 93.69 197 MET A O 1
ATOM 1657 N N . GLU A 1 198 ? 24.117 -3.512 -4.408 1.00 92.12 198 GLU A N 1
ATOM 1658 C CA . GLU A 1 198 ? 24.618 -3.757 -3.052 1.00 92.12 198 GLU A CA 1
ATOM 1659 C C . GLU A 1 198 ? 26.107 -3.416 -2.931 1.00 92.12 198 GLU A C 1
ATOM 1661 O O . GLU A 1 198 ? 26.493 -2.660 -2.039 1.00 92.12 198 GLU A O 1
ATOM 1666 N N . GLN A 1 199 ? 26.936 -3.884 -3.872 1.00 91.25 199 GLN A N 1
ATOM 1667 C CA . GLN A 1 199 ? 28.372 -3.574 -3.899 1.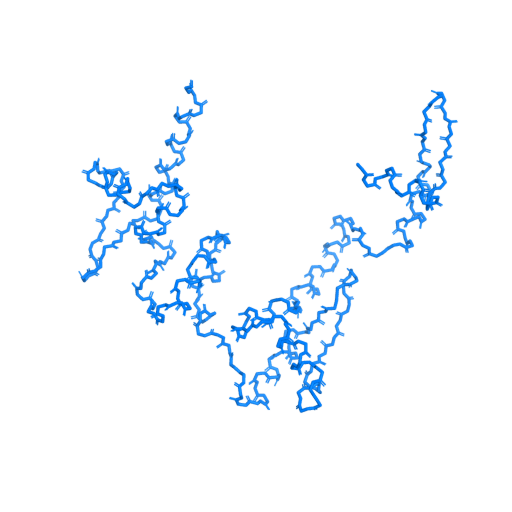00 91.25 199 GLN A CA 1
ATOM 1668 C C . GLN A 1 199 ? 28.635 -2.066 -3.966 1.00 91.25 199 GLN A C 1
ATOM 1670 O O . GLN A 1 199 ? 29.430 -1.526 -3.198 1.00 91.25 199 GLN A O 1
ATOM 1675 N N . ARG A 1 200 ? 27.926 -1.356 -4.847 1.00 89.38 200 ARG A N 1
ATOM 1676 C CA . ARG A 1 200 ? 28.082 0.095 -5.007 1.00 89.38 200 ARG A CA 1
ATOM 1677 C C . ARG A 1 200 ? 27.677 0.864 -3.750 1.00 89.38 200 ARG A C 1
ATOM 1679 O O . ARG A 1 200 ? 28.302 1.869 -3.409 1.00 89.38 200 ARG A O 1
ATOM 1686 N N . ASP A 1 201 ? 26.587 0.461 -3.108 1.00 88.56 201 ASP A N 1
ATOM 1687 C CA . ASP A 1 201 ? 26.092 1.153 -1.920 1.00 88.56 201 ASP A CA 1
ATOM 1688 C C . ASP A 1 201 ? 27.006 0.895 -0.709 1.00 88.56 201 ASP A C 1
ATOM 1690 O O . ASP A 1 201 ? 27.244 1.822 0.069 1.00 88.56 201 ASP A O 1
ATOM 1694 N N . LEU A 1 202 ? 27.621 -0.292 -0.617 1.00 89.06 202 LEU A N 1
ATOM 1695 C CA . LEU A 1 202 ? 28.706 -0.577 0.330 1.00 89.06 202 LEU A CA 1
ATOM 1696 C C . LEU A 1 202 ? 29.917 0.336 0.094 1.00 89.06 202 LEU A C 1
ATOM 1698 O O . LEU A 1 202 ? 30.336 1.031 1.019 1.00 89.06 202 LEU A O 1
ATOM 1702 N N . GLU A 1 203 ? 30.428 0.408 -1.139 1.00 86.94 203 GLU A N 1
ATOM 1703 C CA . GLU A 1 203 ? 31.565 1.273 -1.500 1.00 86.94 203 GLU A CA 1
ATOM 1704 C C . GLU A 1 203 ? 31.317 2.746 -1.143 1.00 86.94 203 GLU A C 1
ATOM 1706 O O . GLU A 1 203 ? 32.203 3.425 -0.630 1.00 86.94 203 GLU A O 1
ATOM 1711 N N . ARG A 1 204 ? 30.092 3.237 -1.367 1.00 85.44 204 ARG A N 1
ATOM 1712 C CA . ARG A 1 204 ? 29.696 4.610 -1.019 1.00 85.44 204 ARG A CA 1
ATOM 1713 C C . ARG A 1 204 ? 29.581 4.857 0.477 1.00 85.44 204 ARG A C 1
ATOM 1715 O O . ARG A 1 204 ? 29.765 5.988 0.897 1.00 85.44 204 ARG A O 1
ATOM 1722 N N . SER A 1 205 ? 29.228 3.842 1.261 1.00 80.06 205 SER A N 1
ATOM 1723 C CA . SER A 1 205 ? 29.123 3.966 2.721 1.00 80.06 205 SER A CA 1
ATOM 1724 C C . SER A 1 205 ? 30.484 3.992 3.424 1.00 80.06 205 SER A C 1
ATOM 1726 O O . SER A 1 205 ? 30.572 4.418 4.572 1.00 80.06 205 SER A O 1
ATOM 1728 N N . MET A 1 206 ? 31.533 3.532 2.734 1.00 76.38 206 MET A N 1
ATOM 1729 C CA . MET A 1 206 ? 32.917 3.521 3.215 1.00 76.38 206 MET A CA 1
ATOM 1730 C C . MET A 1 206 ? 33.705 4.794 2.855 1.00 76.38 206 MET A C 1
ATOM 1732 O O . MET A 1 206 ? 34.857 4.918 3.271 1.00 76.38 206 MET A O 1
ATOM 1736 N N . GLN A 1 207 ? 33.111 5.706 2.079 1.00 60.31 207 GLN A N 1
ATOM 1737 C CA . GLN A 1 207 ? 33.651 7.026 1.725 1.00 60.31 207 GLN A CA 1
ATOM 1738 C C . GLN A 1 207 ? 33.020 8.126 2.574 1.00 60.31 207 GLN A C 1
ATOM 1740 O O . GLN A 1 207 ? 33.768 9.064 2.929 1.00 60.31 207 GLN A O 1
#

InterPro domains:
  IPR009061 Putative DNA-binding domain superfamily [SSF46955] (150-202)
  IPR010093 SinI-like, DNA-binding domain [TIGR01764] (151-199)
  IPR038148 Transposon Tn1545/Tn916, excisionase [G3DSA:3.90.105.50] (151-195)
  IPR041657 Helix-turn-helix domain, group 17 [PF12728] (151-200)

Sequence (207 aa):
YLVYDLLKKNQMEAVIVDYWKRIPKESFQNWYKSQSRYRTKEDRKKDALLEDATITMPEMAQLLGTTRSAVYTILDNPKYSHFFEFIVIAEKKRITKESFRKFLEGQDRYKLDPSNDYEELAQEQNIALANFRRKKLSQTGIRGSNGNIKYLTFDEASYLAKVSRSMINKWADKGKFTVIKVGSRVRIRRDEFEDWMEQRDLERSMQ

Foldseek 3Di:
DVVVVCVVVVQFDWDQDPNDTDGDPVSVVVSVVVALQDDDPVLCVVCVVVPVQWAALVVVCQQQVHDSVVSVVQCPDPVQVVLWDWDAHSNGIITGPRSVVSSQVVDDPTDGDPLVVAVQLVVDPPVVLSVVLSVVCVVPVDNVVADGPFKGALVSLCVVLVHDSVVVVVCVVVVQFDWDDDDPGIITGPVSSVVSSVVVVVVVVVD

Secondary structure (DSSP, 8-state):
-HHHHHHHTT-S--EEETTEEE--HHHHHHHHHH-SS---HHHHHHHHHHHHHEEEHHHHHHHTTS-HHHHHHHHH-TTTGGG--EEEETTEEEEEHHHHHHHHHS-SS----GGG--HHHHS---HHHHHHHHHHHHHH--GGGS--SSEE-HHHHHHHHTS-HHHHHHHHHTTSS-EEEETTEEEEEHHHHHHHHHHHHHHHHT-

Organism: NCBI:txid40520

Radius of gyration: 24.55 Å; Cα contacts (8 Å, |Δi|>4): 210; chains: 1; bounding box: 62×30×74 Å

pLDDT: mean 86.61, std 8.57, range [53.25, 97.38]